Protein AF-A0AAQ3SY74-F1 (afdb_monomer)

InterPro domains:
  IPR025452 Domain of unknown function DUF4218 [PF13960] (1-50)

pLDDT: mean 70.17, std 14.58, range [28.19, 91.0]

Radius of gyration: 22.75 Å; Cα contacts (8 Å, |Δi|>4): 188; chains: 1; bounding box: 55×42×63 Å

Organism: NCBI:txid547442

Solvent-accessible surface area (backbone atoms only — not comparable to full-atom values): 12355 Å² total; per-residue (Å²): 104,75,70,56,49,36,71,76,73,38,70,62,79,80,78,64,66,49,74,66,56,54,51,49,56,58,50,55,74,35,42,82,42,88,93,44,42,66,64,26,32,54,52,43,48,52,52,50,52,50,46,51,58,48,44,67,64,41,69,80,74,63,84,83,75,71,54,77,38,64,81,47,81,43,76,68,87,63,62,70,61,52,53,51,52,48,50,50,56,44,72,71,35,77,86,41,49,70,54,52,54,50,52,51,52,51,49,50,70,76,42,76,86,66,53,70,69,56,53,50,52,50,42,71,72,44,42,61,65,49,46,28,61,58,52,74,73,54,91,86,70,58,69,68,61,52,50,61,36,68,59,64,64,64,68,30,45,32,39,38,24,47,38,58,97,90,42,65,38,22,15,47,74,46,22,76,76,44,96,57,90,34,19,71,46,77,48,75,49,70,47,96,88,69,51,75,49,80,47,76,50,63,35,72,73,43,78,54,110

Secondary structure (DSSP, 8-state):
-HHHHHHHH--GGGT---HHHHHHHHHHTT---TTSHHHHHHHHHHHHHHHHHHHHHHTTT-TT---EEEEEEEE-S-HHHHHHHHHHHHHH-GGGHHHHHHHHHHHHHHSTT--HHHHHHHHHHHHHHHHHHHHTT-SS--HHHHHHHH---SEEEEEEEEEETTEEEE-HHHHTTSSS---EEEEEEE-TTS-EEEEEEE-S--EE-

Sequence (209 aa):
HIVEEISILGPVFLHNLFPFERYISILKKYVHKRSSPEGCIAKGYETEEANLVFLYHGMMEDLARMRTLGTEMIQTNDNSSFDKAHSTVTQQSSMVGPYIEEHKKLLVANHLGNSEAWITCQHIEGFPAWLQLHLMRAKDIDNQLAWLARGPSSDIVTFQGYEINGYTFYTRAQDRKSTNQNSGIRIDAIESDGNKDTYYGCIDETWEL

Mean predicted aligned error: 16.14 Å

Structure (mmCIF, N/CA/C/O backbone):
data_AF-A0AAQ3SY74-F1
#
_entry.id   AF-A0AAQ3SY74-F1
#
loop_
_atom_site.group_PDB
_atom_site.id
_atom_site.type_symbol
_atom_site.label_atom_id
_atom_site.label_alt_id
_atom_site.label_comp_id
_atom_site.label_asym_id
_atom_site.label_entity_id
_atom_site.label_seq_id
_atom_site.pdbx_PDB_ins_code
_atom_site.Cartn_x
_atom_site.Cartn_y
_atom_site.Cartn_z
_atom_site.occupancy
_atom_site.B_iso_or_equiv
_atom_site.auth_seq_id
_atom_site.auth_comp_id
_atom_site.auth_asym_id
_atom_site.auth_atom_id
_atom_site.pdbx_PDB_model_num
ATOM 1 N N . HIS A 1 1 ? 36.090 18.868 -14.683 1.00 56.47 1 HIS A N 1
ATOM 2 C CA . HIS A 1 1 ? 34.641 18.827 -14.393 1.00 56.47 1 HIS A CA 1
ATOM 3 C C . HIS A 1 1 ? 33.781 18.448 -15.598 1.00 56.47 1 HIS A C 1
ATOM 5 O O . HIS A 1 1 ? 33.500 17.271 -15.715 1.00 56.47 1 HIS A O 1
ATOM 11 N N . ILE A 1 2 ? 33.439 19.343 -16.543 1.00 45.47 2 ILE A N 1
ATOM 12 C CA . ILE A 1 2 ? 32.544 18.997 -17.684 1.00 45.47 2 ILE A CA 1
ATOM 13 C C . ILE A 1 2 ? 33.088 17.839 -18.547 1.00 45.47 2 ILE A C 1
ATOM 15 O O . ILE A 1 2 ? 32.335 16.981 -18.995 1.00 45.47 2 ILE A O 1
ATOM 19 N N . VAL A 1 3 ? 34.407 17.781 -18.751 1.00 53.53 3 VAL A N 1
ATOM 20 C CA . VAL A 1 3 ? 35.057 16.710 -19.532 1.00 53.53 3 VAL A CA 1
ATOM 21 C C . VAL A 1 3 ? 35.051 15.363 -18.789 1.00 53.53 3 VAL A C 1
ATOM 23 O O . VAL A 1 3 ? 34.889 14.320 -19.416 1.00 53.53 3 VAL A O 1
ATOM 26 N N . GLU A 1 4 ? 35.166 15.374 -17.458 1.00 54.25 4 GLU A N 1
ATOM 27 C CA . GLU A 1 4 ? 35.056 14.163 -16.627 1.00 54.25 4 GLU A CA 1
ATOM 28 C C . GLU A 1 4 ? 33.608 13.667 -16.539 1.00 54.25 4 GLU A C 1
ATOM 30 O O . GLU A 1 4 ? 33.374 12.466 -16.631 1.00 54.25 4 GLU A O 1
ATOM 35 N N . GLU A 1 5 ? 32.631 14.576 -16.461 1.00 46.44 5 GLU A N 1
ATOM 36 C CA . GLU A 1 5 ? 31.198 14.249 -16.493 1.00 46.44 5 GLU A CA 1
ATOM 37 C C . GLU A 1 5 ? 30.790 13.551 -17.797 1.00 46.44 5 GLU A C 1
ATOM 39 O O . GLU A 1 5 ? 30.095 12.538 -17.761 1.00 46.44 5 GLU A O 1
ATOM 44 N N . ILE A 1 6 ? 31.272 14.036 -18.948 1.00 50.59 6 ILE A N 1
ATOM 45 C CA . ILE A 1 6 ? 30.986 13.436 -20.264 1.00 50.59 6 ILE A CA 1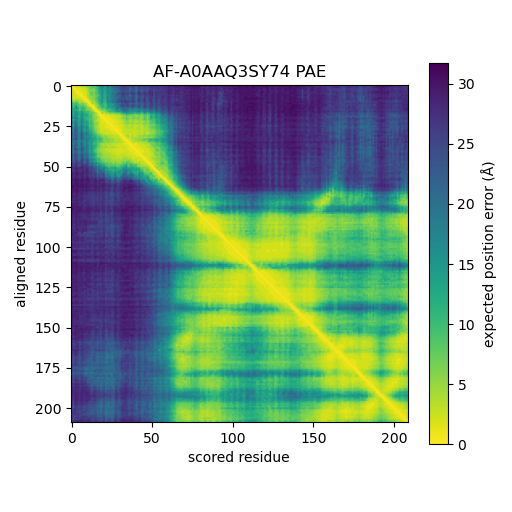
ATOM 46 C C . ILE A 1 6 ? 31.598 12.037 -20.395 1.00 50.59 6 ILE A C 1
ATOM 48 O O . ILE A 1 6 ? 30.998 11.159 -21.013 1.00 50.59 6 ILE A O 1
ATOM 52 N N . SER A 1 7 ? 32.778 11.824 -19.807 1.00 58.06 7 SER A N 1
ATOM 53 C CA . SER A 1 7 ? 33.468 10.529 -19.817 1.00 58.06 7 SER A CA 1
ATOM 54 C C . SER A 1 7 ? 32.723 9.469 -18.996 1.00 58.06 7 SER A C 1
ATOM 56 O O . SER A 1 7 ? 32.643 8.313 -19.403 1.00 58.06 7 SER A O 1
ATOM 58 N N . ILE A 1 8 ? 32.144 9.866 -17.857 1.00 56.56 8 ILE A N 1
ATOM 59 C CA . ILE A 1 8 ? 31.485 8.945 -16.918 1.00 56.56 8 ILE A CA 1
ATOM 60 C C . ILE A 1 8 ? 30.017 8.699 -17.292 1.00 56.56 8 ILE A C 1
ATOM 62 O O . ILE A 1 8 ? 29.525 7.583 -17.137 1.00 56.56 8 ILE A O 1
ATOM 66 N N . LEU A 1 9 ? 29.307 9.722 -17.776 1.00 51.44 9 LEU A N 1
ATOM 67 C CA . LEU A 1 9 ? 27.851 9.677 -17.961 1.00 51.44 9 LEU A CA 1
ATOM 68 C C . LEU A 1 9 ? 27.416 9.712 -19.435 1.00 51.44 9 LEU A C 1
ATOM 70 O O . LEU A 1 9 ? 26.242 9.494 -19.731 1.00 51.44 9 LEU A O 1
ATOM 74 N N . GLY A 1 10 ? 28.329 9.952 -20.377 1.00 51.81 10 GLY A N 1
ATOM 75 C CA . GLY A 1 10 ? 27.995 10.172 -21.785 1.00 51.81 10 GLY A CA 1
ATOM 76 C C . GLY A 1 10 ? 27.530 11.611 -22.079 1.00 51.81 10 GLY A C 1
ATOM 77 O O . GLY A 1 10 ? 27.590 12.483 -21.211 1.00 51.81 10 GLY A O 1
ATOM 78 N N . PRO A 1 11 ? 27.100 11.911 -23.320 1.00 48.59 11 PRO A N 1
ATOM 79 C CA . PRO A 1 11 ? 26.823 13.279 -23.762 1.00 48.59 11 PRO A CA 1
ATOM 80 C C . PRO A 1 11 ? 25.775 14.011 -22.901 1.00 48.59 11 PRO A C 1
ATOM 82 O O . PRO A 1 11 ? 24.639 13.559 -22.759 1.00 48.59 11 PRO A O 1
ATOM 85 N N . VAL A 1 12 ? 26.147 15.190 -22.384 1.00 49.84 12 VAL A N 1
ATOM 86 C CA . VAL A 1 12 ? 25.398 16.000 -21.392 1.00 49.84 12 VAL A CA 1
ATOM 87 C C . VAL A 1 12 ? 23.944 16.308 -21.786 1.00 49.84 12 VAL A C 1
ATOM 89 O O . VAL A 1 12 ? 23.093 16.483 -20.917 1.00 49.84 12 VAL A O 1
ATOM 92 N N . PHE A 1 13 ? 23.618 16.340 -23.082 1.00 49.62 13 PHE A N 1
ATOM 93 C CA . PHE A 1 13 ? 22.265 16.665 -23.552 1.00 49.62 13 PHE A CA 1
ATOM 94 C C . PHE A 1 13 ? 21.205 15.608 -23.193 1.00 49.62 13 PHE A C 1
ATOM 96 O O . PHE A 1 13 ? 20.018 15.919 -23.228 1.00 49.62 13 PHE A O 1
ATOM 103 N N . LEU A 1 14 ? 21.601 14.382 -22.830 1.00 43.62 14 LEU A N 1
ATOM 104 C CA . LEU A 1 14 ? 20.665 13.351 -22.360 1.00 43.62 14 LEU A CA 1
ATOM 105 C C . LEU A 1 14 ? 20.292 13.517 -20.877 1.00 43.62 14 LEU A C 1
ATOM 107 O O . LEU A 1 14 ? 19.227 13.063 -20.462 1.00 43.62 14 LEU A O 1
ATOM 111 N N . HIS A 1 15 ? 21.130 14.202 -20.093 1.00 48.78 15 HIS A N 1
ATOM 112 C CA . HIS A 1 15 ? 20.998 14.281 -18.631 1.00 48.78 15 HIS A CA 1
ATOM 113 C C . HIS A 1 15 ? 20.376 15.587 -18.125 1.00 48.78 15 HIS A C 1
ATOM 115 O O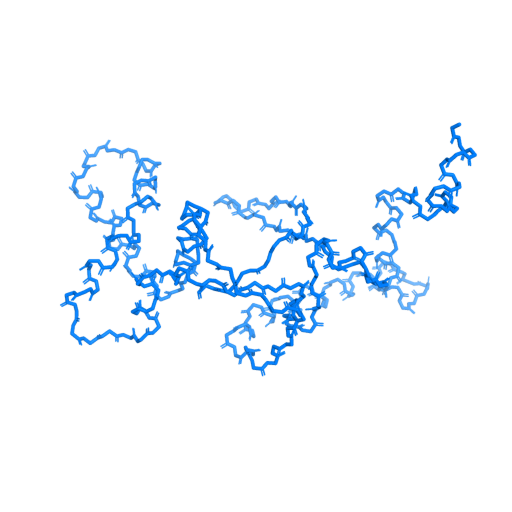 . HIS A 1 15 ? 19.892 15.624 -16.999 1.00 48.78 15 HIS A O 1
ATOM 121 N N . ASN A 1 16 ? 20.331 16.631 -18.959 1.00 49.47 16 ASN A N 1
ATOM 122 C CA . ASN A 1 16 ? 19.930 17.988 -18.561 1.00 49.47 16 ASN A CA 1
ATOM 123 C C . ASN A 1 16 ? 18.617 18.496 -19.183 1.00 49.47 16 ASN A C 1
ATOM 125 O O . ASN A 1 16 ? 18.396 19.704 -19.219 1.00 49.47 16 ASN A O 1
ATOM 129 N N . LEU A 1 17 ? 17.726 17.622 -19.663 1.00 52.91 17 LEU A N 1
ATOM 130 C CA . LEU A 1 17 ? 16.399 18.088 -20.088 1.00 52.91 17 LEU A CA 1
ATOM 131 C C . LEU A 1 17 ? 15.642 18.644 -18.875 1.00 52.91 17 LEU A C 1
ATOM 133 O O . LEU A 1 17 ? 15.332 17.908 -17.933 1.00 52.91 17 LEU A O 1
ATOM 137 N N . PHE A 1 18 ? 15.348 19.944 -18.903 1.00 56.56 18 PHE A N 1
ATOM 138 C CA . PHE A 1 18 ? 14.659 20.631 -17.814 1.00 56.56 18 PHE A CA 1
ATOM 139 C C . PHE A 1 18 ? 13.257 20.028 -17.582 1.00 56.56 18 PHE A C 1
ATOM 141 O O . PHE A 1 18 ? 12.652 19.502 -18.523 1.00 56.56 18 PHE A O 1
ATOM 148 N N . PRO A 1 19 ? 12.678 20.129 -16.366 1.00 49.16 19 PRO A N 1
ATOM 149 C CA . PRO A 1 19 ? 11.352 19.577 -16.061 1.00 49.16 19 PRO A CA 1
ATOM 150 C C . PRO A 1 19 ? 10.258 19.977 -17.066 1.00 49.16 19 PRO A C 1
ATOM 152 O O . PRO A 1 19 ? 9.427 19.150 -17.441 1.00 49.16 19 PRO A O 1
ATOM 155 N N . PHE A 1 20 ? 10.308 21.210 -17.581 1.00 52.59 20 PHE A N 1
ATOM 156 C CA . PHE A 1 20 ? 9.372 21.682 -18.604 1.00 52.59 20 PHE A CA 1
ATOM 157 C C . PHE A 1 20 ? 9.561 20.977 -19.959 1.00 52.59 20 PHE A C 1
ATOM 159 O O . PHE A 1 20 ? 8.582 20.687 -20.639 1.00 52.59 20 PHE A O 1
ATOM 166 N N . GLU A 1 21 ? 10.791 20.639 -20.351 1.00 59.56 21 GLU A N 1
ATOM 167 C CA . GLU A 1 21 ? 11.076 19.935 -21.608 1.00 59.56 21 GLU A CA 1
ATOM 168 C C . GLU A 1 21 ? 10.655 18.468 -21.538 1.00 59.56 21 GLU A C 1
ATOM 170 O O . GLU A 1 21 ? 10.127 17.930 -22.514 1.00 59.56 21 GLU A O 1
ATOM 175 N N . ARG A 1 22 ? 10.814 17.833 -20.367 1.00 63.97 22 ARG A N 1
ATOM 176 C CA . ARG A 1 22 ? 10.275 16.490 -20.098 1.00 63.97 22 ARG A CA 1
ATOM 177 C C . ARG A 1 22 ? 8.752 16.476 -20.177 1.00 63.97 22 ARG A C 1
ATOM 179 O O . ARG A 1 22 ? 8.190 15.619 -20.857 1.00 63.97 22 ARG A O 1
ATOM 186 N N . TYR A 1 23 ? 8.093 17.455 -19.564 1.00 61.84 23 TYR A N 1
ATOM 187 C CA . TYR A 1 23 ? 6.640 17.590 -19.632 1.00 61.84 23 TYR A CA 1
ATOM 188 C C . TYR A 1 23 ? 6.152 17.837 -21.070 1.00 61.84 23 TYR A C 1
ATOM 190 O O . TYR A 1 23 ? 5.256 17.150 -21.558 1.00 61.84 23 TYR A O 1
ATOM 198 N N . ILE A 1 24 ? 6.818 18.723 -21.814 1.00 71.88 24 ILE A N 1
ATOM 199 C CA . ILE A 1 24 ? 6.523 18.967 -23.232 1.00 71.88 24 ILE A CA 1
ATOM 200 C C . ILE A 1 24 ? 6.761 17.711 -24.088 1.00 71.88 24 ILE A C 1
ATOM 202 O O . ILE A 1 24 ? 6.033 17.488 -25.053 1.00 71.88 24 ILE A O 1
ATOM 206 N N . SER A 1 25 ? 7.748 16.872 -23.760 1.00 68.50 25 SER A N 1
ATOM 207 C CA . SER A 1 25 ? 7.980 15.592 -24.446 1.00 68.50 25 SER A CA 1
ATOM 208 C C . SER A 1 25 ? 6.797 14.631 -24.293 1.00 68.50 25 SER A C 1
ATOM 210 O O . SER A 1 25 ? 6.406 13.974 -25.258 1.00 68.50 25 SER A O 1
ATOM 212 N N . ILE A 1 26 ? 6.176 14.599 -23.111 1.00 68.25 26 ILE A N 1
ATOM 213 C CA . ILE A 1 26 ? 4.952 13.830 -22.857 1.00 68.25 26 ILE A CA 1
ATOM 214 C C . ILE A 1 26 ? 3.793 14.416 -23.669 1.00 68.25 26 ILE A C 1
ATOM 216 O O . ILE A 1 26 ? 3.167 13.692 -24.439 1.00 68.25 26 ILE A O 1
ATOM 220 N N . LEU A 1 27 ? 3.574 15.735 -23.599 1.00 71.38 27 LEU A N 1
ATOM 221 C CA . LEU A 1 27 ? 2.482 16.395 -24.324 1.00 71.38 27 LEU A CA 1
ATOM 222 C C . LEU A 1 27 ? 2.583 16.240 -25.849 1.00 71.38 27 LEU A C 1
ATOM 224 O O . LEU A 1 27 ? 1.574 16.082 -26.538 1.00 71.38 27 LEU A O 1
ATOM 228 N N . LYS A 1 28 ? 3.805 16.214 -26.390 1.00 74.31 28 LYS A N 1
ATOM 229 C CA . LYS A 1 28 ? 4.062 15.988 -27.819 1.00 74.31 28 LYS A CA 1
ATOM 230 C C . LYS A 1 28 ? 3.529 14.645 -28.323 1.00 74.31 28 LYS A C 1
ATOM 232 O O . LYS A 1 28 ? 3.220 14.559 -29.508 1.00 74.31 28 LYS A O 1
ATOM 237 N N . LYS A 1 29 ? 3.377 13.631 -27.460 1.00 74.12 29 LYS A N 1
ATOM 238 C CA . LYS A 1 29 ? 2.807 12.325 -27.837 1.00 74.12 29 LYS A CA 1
ATOM 239 C C . LYS A 1 29 ? 1.327 12.419 -28.219 1.00 74.12 29 LYS A C 1
ATOM 241 O O . LYS A 1 29 ? 0.877 11.651 -29.059 1.00 74.12 29 LYS A O 1
ATOM 246 N N . TYR A 1 30 ? 0.587 13.378 -27.661 1.00 70.75 30 TYR A N 1
ATOM 247 C CA . TYR A 1 30 ? -0.842 13.552 -27.946 1.00 70.75 30 TYR A CA 1
ATOM 248 C C . TYR A 1 30 ? -1.108 14.434 -29.174 1.00 70.75 30 TYR A C 1
ATOM 250 O O . TYR A 1 30 ? -2.234 14.477 -29.673 1.00 70.75 30 TYR A O 1
ATOM 258 N N . VAL A 1 31 ? -0.094 15.127 -29.707 1.00 77.31 31 VAL A N 1
ATOM 259 C CA . VAL A 1 31 ? -0.237 16.034 -30.856 1.00 77.31 31 VAL A CA 1
ATOM 260 C C . VAL A 1 31 ? -0.236 15.246 -32.169 1.00 77.31 31 VAL A C 1
ATOM 262 O O . VAL A 1 31 ? 0.789 15.083 -32.827 1.00 77.31 31 VAL A O 1
ATOM 265 N N . HIS A 1 32 ? -1.419 14.801 -32.588 1.00 72.38 32 HIS A N 1
ATOM 266 C CA . HIS A 1 32 ? -1.606 14.067 -33.846 1.00 72.38 32 HIS A CA 1
ATOM 267 C C . HIS A 1 32 ? -1.766 14.994 -35.063 1.00 72.38 32 HIS A C 1
ATOM 269 O O . HIS A 1 32 ? -1.462 14.609 -36.192 1.00 72.38 32 HIS A O 1
ATOM 275 N N . LYS A 1 33 ? -2.215 16.241 -34.850 1.00 77.25 33 LYS A N 1
ATOM 276 C CA . LYS A 1 33 ? -2.396 17.247 -35.905 1.00 77.25 33 LYS A CA 1
ATOM 277 C C . LYS A 1 33 ? -1.700 18.556 -35.534 1.00 77.25 33 LYS A C 1
ATOM 279 O O . LYS A 1 33 ? -2.171 19.303 -34.682 1.00 77.25 33 LYS A O 1
ATOM 284 N N . ARG A 1 34 ? -0.612 18.886 -36.240 1.00 70.50 34 ARG A N 1
ATOM 285 C CA . ARG A 1 34 ? 0.176 20.117 -36.001 1.00 70.50 34 ARG A CA 1
ATOM 286 C C . ARG A 1 34 ? -0.596 21.424 -36.204 1.00 70.50 34 ARG A C 1
ATOM 288 O O . ARG A 1 34 ? -0.167 22.444 -35.689 1.00 70.50 34 ARG A O 1
ATOM 295 N N . SER A 1 35 ? -1.709 21.412 -36.940 1.00 76.88 35 SER A N 1
ATOM 296 C CA . SER A 1 35 ? -2.547 22.602 -37.142 1.00 76.88 35 SER A CA 1
ATOM 297 C C . SER A 1 35 ? -3.503 22.887 -35.974 1.00 76.88 35 SER A C 1
ATOM 299 O O . SER A 1 35 ? -4.253 23.853 -36.043 1.00 76.88 35 SER A O 1
ATOM 301 N N . SER A 1 36 ? -3.565 22.009 -34.965 1.00 75.50 36 SER A N 1
ATOM 302 C CA . SER A 1 36 ? -4.353 22.203 -33.740 1.00 75.50 36 SER A CA 1
ATOM 303 C C . SER A 1 36 ? -3.750 21.374 -32.594 1.00 75.50 36 SER A C 1
ATOM 305 O O . SER A 1 36 ? -4.318 20.356 -32.184 1.00 75.50 36 SER A O 1
ATOM 307 N N . PRO A 1 37 ? -2.544 21.738 -32.130 1.00 70.31 37 PRO A N 1
ATOM 308 C CA . PRO A 1 37 ? -1.825 20.956 -31.135 1.00 70.31 37 PRO A CA 1
ATOM 309 C C . PRO A 1 37 ? -2.523 20.953 -29.770 1.00 70.31 37 PRO A C 1
ATOM 311 O O . PRO A 1 37 ? -2.601 19.899 -29.145 1.00 70.31 37 PRO A O 1
ATOM 314 N N . GLU A 1 38 ? -3.116 22.069 -29.348 1.00 77.31 38 GLU A N 1
ATOM 315 C CA . GLU A 1 38 ? -3.810 22.197 -28.061 1.00 77.31 38 GLU A CA 1
ATOM 316 C C . GLU A 1 38 ? -5.068 21.322 -28.008 1.00 77.31 38 GLU A C 1
ATOM 318 O O . GLU A 1 38 ? -5.285 20.607 -27.033 1.00 77.31 38 GLU A O 1
ATOM 323 N N . GLY A 1 39 ? -5.860 21.302 -29.087 1.00 72.00 39 GLY A N 1
ATOM 324 C CA . GLY A 1 39 ? -7.060 20.464 -29.179 1.00 72.00 39 GLY A CA 1
ATOM 325 C C . GLY A 1 39 ? -6.745 18.965 -29.216 1.00 72.00 39 GLY A C 1
ATOM 326 O O . GLY A 1 39 ? -7.509 18.157 -28.692 1.00 72.00 39 GLY A O 1
ATOM 327 N N . CYS A 1 40 ? -5.602 18.581 -29.792 1.00 71.81 40 CYS A N 1
ATOM 328 C CA . CYS A 1 40 ? -5.140 17.192 -29.771 1.00 71.81 40 CYS A CA 1
ATOM 329 C C . CYS A 1 40 ? -4.660 16.771 -28.375 1.00 71.81 40 CYS A C 1
ATOM 331 O O . CYS A 1 40 ? -4.958 15.661 -27.943 1.00 71.81 40 CYS A O 1
ATOM 333 N N . ILE A 1 41 ? -3.956 17.663 -27.670 1.00 75.06 41 ILE A N 1
ATOM 334 C CA . ILE A 1 41 ? -3.508 17.427 -26.295 1.00 75.06 41 ILE A CA 1
ATOM 335 C C . ILE A 1 41 ? -4.707 17.289 -25.359 1.00 75.06 41 ILE A C 1
ATOM 337 O O . ILE A 1 41 ? -4.792 16.290 -24.654 1.00 75.06 41 ILE A O 1
ATOM 341 N N . ALA A 1 42 ? -5.655 18.230 -25.399 1.00 73.06 42 ALA A N 1
ATOM 342 C CA . ALA A 1 42 ? -6.839 18.205 -24.542 1.00 73.06 42 ALA A CA 1
ATOM 343 C C . ALA A 1 42 ? -7.655 16.917 -24.730 1.00 73.06 42 ALA A C 1
ATOM 345 O O . ALA A 1 42 ? -7.973 16.233 -23.764 1.00 73.06 42 ALA A O 1
ATOM 346 N N . LYS A 1 43 ? -7.899 16.522 -25.985 1.00 65.38 43 LYS A N 1
ATOM 347 C CA . LYS A 1 43 ? -8.638 15.295 -26.302 1.00 65.38 43 LYS A CA 1
ATOM 348 C C . LYS A 1 43 ? -7.882 14.020 -25.913 1.00 65.38 43 LYS A C 1
ATOM 350 O O . LYS A 1 43 ? -8.496 13.048 -25.478 1.00 65.38 43 LYS A O 1
ATOM 355 N N . GLY A 1 44 ? -6.559 14.005 -26.088 1.00 66.06 44 GLY A N 1
ATOM 356 C CA . GLY A 1 44 ? -5.708 12.898 -25.647 1.00 66.06 44 GLY A CA 1
ATOM 357 C C . GLY A 1 44 ? -5.748 12.727 -24.130 1.00 66.06 44 GLY A C 1
ATOM 358 O O . GLY A 1 44 ? -5.916 11.610 -23.653 1.00 66.06 44 GLY A O 1
ATOM 359 N N . TYR A 1 45 ? -5.697 13.842 -23.401 1.00 64.62 45 TYR A N 1
ATOM 360 C CA . TYR A 1 45 ? -5.757 13.862 -21.945 1.00 64.62 45 TYR A CA 1
ATOM 361 C C . TYR A 1 45 ? -7.130 13.431 -21.411 1.00 64.62 45 TYR A C 1
ATOM 363 O O . TYR A 1 45 ? -7.197 12.578 -20.538 1.00 64.62 45 TYR A O 1
ATOM 371 N N . GLU A 1 46 ? -8.231 13.921 -21.993 1.00 51.59 46 GLU A N 1
ATOM 372 C CA . GLU A 1 46 ? -9.592 13.468 -21.649 1.00 51.59 46 GLU A CA 1
ATOM 373 C C . GLU A 1 46 ? -9.787 11.962 -21.880 1.00 51.59 46 GLU A C 1
ATOM 375 O O . GLU A 1 46 ? -10.463 11.294 -21.102 1.00 51.59 46 GLU A O 1
ATOM 380 N N . THR A 1 47 ? -9.184 11.411 -22.938 1.00 53.31 47 THR A N 1
ATOM 381 C CA . THR A 1 47 ? -9.256 9.970 -23.231 1.00 53.31 47 THR A CA 1
ATOM 382 C C . THR A 1 47 ? -8.448 9.153 -22.218 1.00 53.31 47 THR A C 1
ATOM 384 O O . THR A 1 47 ? -8.865 8.065 -21.830 1.00 53.31 47 THR A O 1
ATOM 387 N N . GLU A 1 48 ? -7.304 9.667 -21.766 1.00 58.06 48 GLU A N 1
ATOM 388 C CA . GLU A 1 48 ? -6.476 9.031 -20.737 1.00 58.06 48 GLU A CA 1
ATOM 389 C C . GLU A 1 48 ? -7.121 9.103 -19.344 1.00 58.06 48 GLU A C 1
ATOM 391 O O . GLU A 1 48 ? -7.162 8.096 -18.644 1.00 58.06 48 GLU A O 1
ATOM 396 N N . GLU A 1 49 ? -7.716 10.239 -18.977 1.00 48.16 49 GLU A N 1
ATOM 397 C CA . GLU A 1 49 ? -8.510 10.414 -17.751 1.00 48.16 49 GLU A CA 1
ATOM 398 C C . GLU A 1 49 ? -9.749 9.500 -17.743 1.00 48.16 49 GLU A C 1
ATOM 400 O O . GLU A 1 49 ? -10.025 8.827 -16.750 1.00 48.16 49 GLU A O 1
ATOM 405 N N . ALA A 1 50 ? -10.472 9.396 -18.865 1.00 40.62 50 ALA A N 1
ATOM 406 C CA . ALA A 1 50 ? -11.594 8.467 -18.990 1.00 40.62 50 ALA A CA 1
ATOM 407 C C . ALA A 1 50 ? -11.136 7.003 -18.888 1.00 40.62 50 ALA A C 1
ATOM 409 O O . ALA A 1 50 ? -11.799 6.198 -18.235 1.00 40.62 50 ALA A O 1
ATOM 410 N N . ASN A 1 51 ? -9.978 6.663 -19.464 1.00 36.72 51 ASN A N 1
ATOM 411 C CA . ASN A 1 51 ? -9.370 5.346 -19.293 1.00 36.72 51 ASN A CA 1
ATOM 412 C C . ASN A 1 51 ? -8.964 5.090 -17.837 1.00 36.72 51 ASN A C 1
ATOM 414 O O . ASN A 1 51 ? -9.176 3.980 -17.371 1.00 36.72 51 ASN A O 1
ATOM 418 N N . LEU A 1 52 ? -8.461 6.081 -17.093 1.00 33.72 52 LEU A N 1
ATOM 419 C CA . LEU A 1 52 ? -8.180 5.960 -15.655 1.00 33.72 52 LEU A CA 1
ATOM 420 C C . LEU A 1 52 ? -9.456 5.676 -14.842 1.00 33.72 52 LEU A C 1
ATOM 422 O O . LEU A 1 52 ? -9.444 4.814 -13.964 1.00 33.72 52 LEU A O 1
ATOM 426 N N . VAL A 1 53 ? -10.577 6.327 -15.170 1.00 30.61 53 VAL A N 1
ATOM 427 C CA . VAL A 1 53 ? -11.889 6.059 -14.546 1.00 30.61 53 VAL A CA 1
ATOM 428 C C . VAL A 1 53 ? -12.408 4.652 -14.886 1.00 30.61 53 VAL A C 1
ATOM 430 O O . VAL A 1 53 ? -12.948 3.966 -14.012 1.00 30.61 53 VAL A O 1
ATOM 433 N N . PHE A 1 54 ? -12.205 4.192 -16.126 1.00 28.19 54 PHE A N 1
ATOM 434 C CA . PHE A 1 54 ? -12.495 2.814 -16.540 1.00 28.19 54 PHE A CA 1
ATOM 435 C C . PHE A 1 54 ? -11.550 1.792 -15.895 1.00 28.19 54 PHE A C 1
ATOM 437 O O . PHE A 1 54 ? -11.996 0.703 -15.556 1.00 28.19 54 PHE A O 1
ATOM 444 N N . LEU A 1 55 ? -10.282 2.138 -15.661 1.00 28.67 55 LEU A N 1
ATOM 445 C CA . LEU A 1 55 ? -9.294 1.311 -14.965 1.00 28.67 55 LEU A CA 1
ATOM 446 C C . LEU A 1 55 ? -9.692 1.077 -13.504 1.00 28.67 55 LEU A C 1
ATOM 448 O O . LEU A 1 55 ? -9.616 -0.054 -13.044 1.00 28.67 55 LEU A O 1
ATOM 452 N N . TYR A 1 56 ? -10.183 2.097 -12.795 1.00 34.94 56 TYR A N 1
ATOM 453 C CA . TYR A 1 56 ? -10.717 1.924 -11.436 1.00 34.94 56 TYR A CA 1
ATOM 454 C C . TYR A 1 56 ? -11.922 0.973 -11.393 1.00 34.94 56 TYR A C 1
ATOM 456 O O . TYR A 1 56 ? -12.039 0.176 -10.466 1.00 34.94 56 TYR A O 1
ATOM 464 N N . HIS A 1 57 ? -12.800 1.022 -12.402 1.00 30.34 57 HIS A N 1
ATOM 465 C CA . HIS A 1 57 ? -13.923 0.083 -12.517 1.00 30.34 57 HIS A CA 1
ATOM 466 C C . HIS A 1 57 ? -13.476 -1.322 -12.964 1.00 30.34 57 HIS A C 1
ATOM 468 O O . HIS A 1 57 ? -14.028 -2.311 -12.494 1.00 30.34 57 HIS A O 1
ATOM 474 N N . GLY A 1 58 ? -12.462 -1.421 -13.829 1.00 30.20 58 GLY A N 1
ATOM 475 C CA . GLY A 1 58 ? -11.912 -2.677 -14.352 1.00 30.20 58 GLY A CA 1
ATOM 476 C C . GLY A 1 58 ? -10.934 -3.394 -13.412 1.00 30.20 58 GLY A C 1
ATOM 477 O O . GLY A 1 58 ? -10.738 -4.600 -13.545 1.00 30.20 58 GLY A O 1
ATOM 478 N N . MET A 1 59 ? -10.372 -2.704 -12.410 1.00 40.97 59 MET A N 1
ATOM 479 C CA . MET A 1 59 ? -9.546 -3.301 -11.344 1.00 40.97 59 MET A CA 1
ATOM 480 C C . MET A 1 59 ? -10.285 -4.386 -10.543 1.00 40.97 59 MET A C 1
ATOM 482 O O . MET A 1 59 ? -9.634 -5.212 -9.909 1.00 40.97 59 MET A O 1
ATOM 486 N N . MET A 1 60 ? -11.620 -4.418 -10.594 1.00 37.12 60 MET A N 1
ATOM 487 C CA . MET A 1 60 ? -12.426 -5.485 -9.993 1.00 37.12 60 MET A CA 1
ATOM 488 C C . MET A 1 60 ? -12.512 -6.762 -10.847 1.00 37.12 60 MET A C 1
ATOM 490 O O . MET A 1 60 ? -12.885 -7.801 -10.307 1.00 37.12 60 MET A O 1
ATOM 494 N N . GLU A 1 61 ? -12.171 -6.725 -12.142 1.00 36.25 61 GLU A N 1
ATOM 495 C CA . GLU A 1 61 ? -12.392 -7.856 -13.063 1.00 36.25 61 GLU A CA 1
ATOM 496 C C . GLU A 1 61 ? -11.101 -8.453 -13.673 1.00 36.25 61 GLU A C 1
ATOM 498 O O . GLU A 1 61 ? -11.077 -9.650 -13.952 1.00 36.25 61 GLU A O 1
ATOM 503 N N . ASP A 1 62 ? -10.000 -7.697 -13.809 1.00 39.41 62 ASP A N 1
ATOM 504 C CA . ASP A 1 62 ? -8.868 -8.070 -14.691 1.00 39.41 62 ASP A CA 1
ATOM 505 C C . ASP A 1 62 ? -7.530 -8.447 -14.003 1.00 39.41 62 ASP A C 1
ATOM 507 O O . ASP A 1 62 ? -6.445 -8.299 -14.573 1.00 39.41 62 ASP A O 1
ATOM 511 N N . LEU A 1 63 ? -7.561 -9.057 -12.812 1.00 44.56 63 LEU A N 1
ATOM 512 C CA . LEU A 1 63 ? -6.360 -9.620 -12.152 1.00 44.56 63 LEU A CA 1
ATOM 513 C C . LEU A 1 63 ? -5.682 -10.789 -12.929 1.00 44.56 63 LEU A C 1
ATOM 515 O O . LEU A 1 63 ? -4.716 -11.384 -12.456 1.00 44.56 63 LEU A O 1
ATOM 519 N N . ALA A 1 64 ? -6.169 -11.155 -14.121 1.00 35.12 64 ALA A N 1
ATOM 520 C CA . ALA A 1 64 ? -5.877 -12.421 -14.802 1.00 35.12 64 ALA A CA 1
ATOM 521 C C . ALA A 1 64 ? -4.688 -12.417 -15.793 1.00 35.12 64 ALA A C 1
ATOM 523 O O . ALA A 1 64 ? -4.423 -13.440 -16.429 1.00 35.12 64 ALA A O 1
ATOM 524 N N . A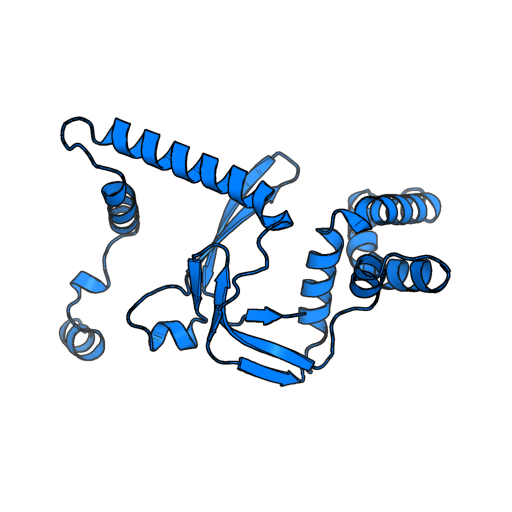RG A 1 65 ? -3.940 -11.315 -15.958 1.00 40.53 65 ARG A N 1
ATOM 525 C CA . ARG A 1 65 ? -2.789 -11.255 -16.893 1.00 40.53 65 ARG A CA 1
ATOM 526 C C . ARG A 1 65 ? -1.512 -10.676 -16.273 1.00 40.53 65 ARG A C 1
ATOM 528 O O . ARG A 1 65 ? -0.855 -9.816 -16.847 1.00 40.53 65 ARG A O 1
ATOM 535 N N . MET A 1 66 ? -1.134 -11.195 -15.110 1.00 51.50 66 MET A N 1
ATOM 536 C CA . MET A 1 66 ? 0.095 -10.818 -14.410 1.00 51.50 66 MET A CA 1
ATOM 537 C C . MET A 1 66 ? 1.341 -11.439 -15.077 1.00 51.50 66 MET A C 1
ATOM 539 O O . MET A 1 66 ? 1.426 -12.657 -15.245 1.00 51.50 66 MET A O 1
ATOM 543 N N . ARG A 1 67 ? 2.326 -10.614 -15.458 1.00 56.69 67 ARG A N 1
ATOM 544 C CA . ARG A 1 67 ? 3.683 -11.054 -15.832 1.00 56.69 67 ARG A CA 1
ATOM 545 C C . ARG A 1 67 ? 4.682 -10.457 -14.847 1.00 56.69 67 ARG A C 1
ATOM 547 O O . ARG A 1 67 ? 4.824 -9.240 -14.771 1.00 56.69 67 ARG A O 1
ATOM 554 N N . THR A 1 68 ? 5.370 -11.314 -14.101 1.00 60.06 68 THR A N 1
ATOM 555 C CA . THR A 1 68 ? 6.382 -10.924 -13.114 1.00 60.06 68 THR A CA 1
ATOM 556 C C . THR A 1 68 ? 7.787 -11.237 -13.626 1.00 60.06 68 THR A C 1
ATOM 558 O O . THR A 1 68 ? 8.010 -12.215 -14.342 1.00 60.06 68 THR A O 1
ATOM 561 N N . LEU A 1 69 ? 8.747 -10.371 -13.297 1.00 62.56 69 LEU A N 1
ATOM 562 C CA . LEU A 1 69 ? 10.160 -10.518 -13.658 1.00 62.56 69 LEU A CA 1
ATOM 563 C C . LEU A 1 69 ? 11.007 -10.550 -12.392 1.00 62.56 69 LEU A C 1
ATOM 565 O O . LEU A 1 69 ? 10.937 -9.615 -11.599 1.00 62.56 69 LEU A O 1
ATOM 569 N N . GLY A 1 70 ? 11.831 -11.594 -12.254 1.00 59.34 70 GLY A N 1
ATOM 570 C CA . GLY A 1 70 ? 12.734 -11.787 -11.117 1.00 59.34 70 GLY A CA 1
ATOM 571 C C . GLY A 1 70 ? 11.964 -11.965 -9.810 1.00 59.34 70 GLY A C 1
ATOM 572 O O . GLY A 1 70 ? 11.511 -10.985 -9.231 1.00 59.34 70 GLY A O 1
ATOM 573 N N . THR A 1 71 ? 11.821 -13.209 -9.357 1.00 65.75 71 THR A N 1
ATOM 574 C CA . THR A 1 71 ? 11.115 -13.540 -8.114 1.00 65.75 71 THR A CA 1
ATOM 575 C C . THR A 1 71 ? 12.129 -13.965 -7.067 1.00 65.75 71 THR A C 1
ATOM 577 O O . THR A 1 71 ? 12.910 -14.888 -7.303 1.00 65.75 71 THR A O 1
ATOM 580 N N . GLU A 1 72 ? 12.092 -13.320 -5.908 1.00 68.00 72 GLU A N 1
ATOM 581 C CA . GLU A 1 72 ? 12.876 -13.713 -4.742 1.00 68.00 72 GLU A CA 1
ATOM 582 C C . GLU A 1 72 ? 11.951 -13.795 -3.527 1.00 68.00 72 GLU A C 1
ATOM 584 O O . GLU A 1 72 ? 11.191 -12.866 -3.251 1.00 68.00 72 GLU A O 1
ATOM 589 N N . MET A 1 73 ? 11.986 -14.930 -2.828 1.00 62.78 73 MET A N 1
ATOM 590 C CA . MET A 1 73 ? 11.320 -15.073 -1.537 1.00 62.78 73 MET A CA 1
ATOM 591 C C . MET A 1 73 ? 12.259 -14.552 -0.462 1.00 62.78 73 MET A C 1
ATOM 593 O O . MET A 1 73 ? 13.376 -15.052 -0.321 1.00 62.78 73 MET A O 1
ATOM 597 N N . ILE A 1 74 ? 11.796 -13.564 0.293 1.00 68.50 74 ILE A N 1
ATOM 598 C CA . ILE A 1 74 ? 12.552 -12.982 1.393 1.00 68.50 74 ILE A CA 1
ATOM 599 C C . ILE A 1 74 ? 11.770 -13.245 2.676 1.00 68.50 74 ILE A C 1
ATOM 601 O O . ILE A 1 74 ? 10.568 -12.992 2.753 1.00 68.50 74 ILE A O 1
ATOM 605 N N . GLN A 1 75 ? 12.464 -13.754 3.692 1.00 62.22 75 GLN A N 1
ATOM 606 C CA . GLN A 1 75 ? 11.930 -13.773 5.048 1.00 62.22 75 GLN A CA 1
ATOM 607 C C . GLN A 1 75 ? 12.166 -12.400 5.659 1.00 62.22 75 GLN A C 1
ATOM 609 O O . GLN A 1 75 ? 13.314 -11.964 5.792 1.00 62.22 75 GLN A O 1
ATOM 614 N N . THR A 1 76 ? 11.088 -11.696 5.989 1.00 58.28 76 THR A N 1
ATOM 615 C CA . THR A 1 76 ? 11.217 -10.381 6.614 1.00 58.28 76 THR A CA 1
ATOM 616 C C . THR A 1 76 ? 11.489 -10.511 8.109 1.00 58.28 76 THR A C 1
ATOM 618 O O . THR A 1 76 ? 10.859 -11.303 8.806 1.00 58.28 76 THR A O 1
ATOM 621 N N . ASN A 1 77 ? 12.416 -9.690 8.604 1.00 58.09 77 ASN A N 1
ATOM 622 C CA . ASN A 1 77 ? 12.576 -9.415 10.033 1.00 58.09 77 ASN A CA 1
ATOM 623 C C . ASN A 1 77 ? 11.980 -8.044 10.423 1.00 58.09 77 ASN A C 1
ATOM 625 O O . ASN A 1 77 ? 11.924 -7.726 11.610 1.00 58.09 77 ASN A O 1
ATOM 629 N N . ASP A 1 78 ? 11.575 -7.213 9.449 1.00 63.03 78 ASP A N 1
ATOM 630 C CA . ASP A 1 78 ? 10.999 -5.881 9.681 1.00 63.03 78 ASP A CA 1
ATOM 631 C C . ASP A 1 78 ? 9.472 -5.944 9.653 1.00 63.03 78 ASP A C 1
ATOM 633 O O . ASP A 1 78 ? 8.833 -5.489 8.710 1.00 63.03 78 ASP A O 1
ATOM 637 N N . ASN A 1 79 ? 8.866 -6.482 10.711 1.00 65.06 79 ASN A N 1
ATOM 638 C CA . ASN A 1 79 ? 7.405 -6.548 10.818 1.00 65.06 79 ASN A CA 1
ATOM 639 C C . ASN A 1 79 ? 6.734 -5.164 10.703 1.00 65.06 79 ASN A C 1
ATOM 641 O O . ASN A 1 79 ? 5.604 -5.069 10.240 1.00 65.06 79 ASN A O 1
ATOM 645 N N . SER A 1 80 ? 7.427 -4.075 11.058 1.00 72.31 80 SER A N 1
ATOM 646 C CA . SER A 1 80 ? 6.805 -2.754 11.198 1.00 72.31 80 SER A CA 1
ATOM 647 C C . SER A 1 80 ? 6.337 -2.148 9.871 1.00 72.31 80 SER A C 1
ATOM 649 O O . SER A 1 80 ? 5.291 -1.496 9.821 1.00 72.31 80 SER A O 1
ATOM 651 N N . SER A 1 81 ? 7.093 -2.356 8.790 1.00 70.25 81 SER A N 1
ATOM 652 C CA . SER A 1 81 ? 6.739 -1.874 7.452 1.00 70.25 81 SER A CA 1
ATOM 653 C C . SER A 1 81 ? 5.621 -2.724 6.836 1.00 70.25 81 SER A C 1
ATOM 655 O O . SER A 1 81 ? 4.711 -2.182 6.206 1.00 70.25 81 SER A O 1
ATOM 657 N N . PHE A 1 82 ? 5.635 -4.036 7.094 1.00 72.25 82 PHE A N 1
ATOM 658 C CA . PHE A 1 82 ? 4.595 -4.971 6.653 1.00 72.25 82 PHE A CA 1
ATOM 659 C C . PHE A 1 82 ? 3.266 -4.732 7.358 1.00 72.25 82 PHE A C 1
ATOM 661 O O . PHE A 1 82 ? 2.236 -4.658 6.693 1.00 72.25 82 PHE A O 1
ATOM 668 N N . ASP A 1 83 ? 3.288 -4.510 8.669 1.00 73.25 83 ASP A N 1
ATOM 669 C CA . ASP A 1 83 ? 2.089 -4.200 9.445 1.00 73.25 83 ASP A CA 1
ATOM 670 C C . ASP A 1 83 ? 1.425 -2.914 8.937 1.00 73.25 83 ASP A C 1
ATOM 672 O O . ASP A 1 83 ? 0.201 -2.844 8.820 1.00 73.25 83 ASP A O 1
ATOM 676 N N . LYS A 1 84 ? 2.222 -1.906 8.554 1.00 73.19 84 LYS A N 1
ATOM 677 C CA . LYS A 1 84 ? 1.719 -0.660 7.950 1.00 73.19 84 LYS A CA 1
ATOM 678 C C . LYS A 1 84 ? 1.136 -0.882 6.557 1.00 73.19 84 LYS A C 1
ATOM 680 O O . LYS A 1 84 ? 0.051 -0.371 6.268 1.00 73.19 84 LYS A O 1
ATOM 685 N N . ALA A 1 85 ? 1.830 -1.633 5.701 1.00 72.12 85 ALA A N 1
ATOM 686 C CA . ALA A 1 85 ? 1.354 -1.949 4.356 1.00 72.12 85 ALA A CA 1
ATOM 687 C C . ALA A 1 85 ? 0.039 -2.738 4.415 1.00 72.12 85 ALA A C 1
ATOM 689 O O . ALA A 1 85 ? -0.951 -2.345 3.799 1.00 72.12 85 ALA A O 1
ATOM 690 N N . HIS A 1 86 ? -0.005 -3.778 5.247 1.00 75.75 86 HIS A N 1
ATOM 691 C CA . HIS A 1 86 ? -1.203 -4.566 5.493 1.00 75.75 86 HIS A CA 1
ATOM 692 C C . HIS A 1 86 ? -2.342 -3.717 6.061 1.00 75.75 86 HIS A C 1
ATOM 694 O O . HIS A 1 86 ? -3.451 -3.770 5.542 1.00 75.75 86 HIS A O 1
ATOM 700 N N . SER A 1 87 ? -2.077 -2.880 7.070 1.00 71.19 87 SER A N 1
ATOM 701 C CA . SER A 1 87 ? -3.099 -1.992 7.644 1.00 71.19 87 SER A CA 1
ATOM 702 C C . SER A 1 87 ? -3.699 -1.059 6.592 1.00 71.19 87 SER A C 1
ATOM 704 O O . SER A 1 87 ? -4.909 -0.842 6.584 1.00 71.19 87 SER A O 1
ATOM 706 N N . THR A 1 88 ? -2.870 -0.554 5.675 1.00 74.19 88 THR A N 1
ATOM 707 C CA . THR A 1 88 ? -3.314 0.314 4.578 1.00 74.19 88 THR A CA 1
ATOM 708 C C . THR A 1 88 ? -4.212 -0.446 3.602 1.00 74.19 88 THR A C 1
ATOM 710 O O . THR A 1 88 ? -5.319 0.007 3.317 1.00 74.19 88 THR A O 1
ATOM 713 N N . VAL A 1 89 ? -3.780 -1.627 3.143 1.00 71.50 89 VAL A N 1
ATOM 714 C CA . VAL A 1 89 ? -4.566 -2.484 2.237 1.00 71.50 89 VAL A CA 1
ATOM 715 C C . VAL A 1 89 ? -5.895 -2.877 2.878 1.00 71.50 89 VAL A C 1
ATOM 717 O O . VAL A 1 89 ? -6.948 -2.767 2.250 1.00 71.50 89 VAL A O 1
ATOM 720 N N . THR A 1 90 ? -5.863 -3.279 4.149 1.00 70.69 90 THR A N 1
ATOM 721 C CA . THR A 1 90 ? -7.058 -3.658 4.898 1.00 70.69 90 THR A CA 1
ATOM 722 C C . THR A 1 90 ? -8.028 -2.487 4.982 1.00 70.69 90 THR A C 1
ATOM 724 O O . THR A 1 90 ? -9.187 -2.668 4.637 1.00 70.69 90 THR A O 1
ATOM 727 N N . GLN A 1 91 ? -7.585 -1.279 5.340 1.00 67.44 91 GLN A N 1
ATOM 728 C CA . GLN A 1 91 ? -8.464 -0.103 5.440 1.00 67.44 91 GLN A CA 1
ATOM 729 C C . GLN A 1 91 ? -9.031 0.378 4.095 1.00 67.44 91 GLN A C 1
ATOM 731 O O . GLN A 1 91 ? -10.102 0.979 4.070 1.00 67.44 91 GLN A O 1
ATOM 736 N N . GLN A 1 92 ? -8.338 0.118 2.984 1.00 69.75 92 GLN A N 1
ATOM 737 C CA . GLN A 1 92 ? -8.798 0.473 1.638 1.00 69.75 92 GLN A CA 1
ATOM 738 C C . GLN A 1 92 ? -9.796 -0.537 1.052 1.00 69.75 92 GLN A C 1
ATOM 740 O O . GLN A 1 92 ? -10.465 -0.237 0.062 1.00 69.75 92 GLN A O 1
ATOM 745 N N . SER A 1 93 ? -9.926 -1.724 1.651 1.00 74.69 93 SER A N 1
ATOM 746 C CA . SER A 1 93 ? -10.872 -2.737 1.190 1.00 74.69 93 SER A CA 1
ATOM 747 C C . SER A 1 93 ? -12.320 -2.331 1.478 1.00 74.69 93 SER A C 1
ATOM 749 O O . SER A 1 93 ? -12.706 -2.048 2.613 1.00 74.69 93 SER A O 1
ATOM 751 N N . SER A 1 94 ? -13.180 -2.389 0.460 1.00 76.38 94 SER A N 1
ATOM 752 C CA . SER A 1 94 ? -14.619 -2.144 0.626 1.00 76.38 94 SER A CA 1
ATOM 753 C C . SER A 1 94 ? -15.297 -3.187 1.524 1.00 76.38 94 SER A C 1
ATOM 755 O O . SER A 1 94 ? -16.303 -2.884 2.168 1.00 76.38 94 SER A O 1
ATOM 757 N N . MET A 1 95 ? -14.723 -4.393 1.632 1.00 72.62 95 MET A N 1
ATOM 758 C CA . MET A 1 95 ? -15.253 -5.484 2.456 1.00 72.62 95 MET A CA 1
ATOM 759 C C . MET A 1 95 ? -15.215 -5.168 3.953 1.00 72.62 95 MET A C 1
ATOM 761 O O . MET A 1 95 ? -16.056 -5.658 4.706 1.00 72.62 95 MET A O 1
ATOM 765 N N . VAL A 1 96 ? -14.254 -4.350 4.395 1.00 78.94 96 VAL A N 1
ATOM 766 C CA . VAL A 1 96 ? -14.106 -4.017 5.817 1.00 78.94 96 VAL A CA 1
ATOM 767 C C . VAL A 1 96 ? -14.894 -2.775 6.230 1.00 78.94 96 VAL A C 1
ATOM 769 O O . VAL A 1 96 ? -14.965 -2.478 7.419 1.00 78.94 96 VAL A O 1
ATOM 772 N N . GLY A 1 97 ? -15.520 -2.065 5.286 1.00 83.12 97 GLY A N 1
ATOM 773 C CA . GLY A 1 97 ? -16.267 -0.829 5.545 1.00 83.12 97 GLY A CA 1
ATOM 774 C C . GLY A 1 97 ? -17.267 -0.925 6.710 1.00 83.12 97 GLY A C 1
ATOM 775 O O . GLY A 1 97 ? -17.215 -0.087 7.611 1.00 83.12 97 GLY A O 1
ATOM 776 N N . PRO A 1 98 ? -18.126 -1.964 6.778 1.00 87.25 98 PRO A N 1
ATOM 777 C CA . PRO A 1 98 ? -19.046 -2.147 7.905 1.00 87.25 98 PRO A CA 1
ATOM 778 C C . PRO A 1 98 ? -18.333 -2.288 9.259 1.00 87.25 98 PRO A C 1
ATOM 780 O O . PRO A 1 98 ? -18.792 -1.752 10.268 1.00 87.25 98 PRO A O 1
ATOM 783 N N . TYR A 1 99 ? -17.185 -2.966 9.268 1.00 86.62 99 TYR A N 1
ATOM 784 C CA . TYR A 1 99 ? -16.380 -3.226 10.459 1.00 86.62 99 TYR A CA 1
ATOM 785 C C . TYR A 1 99 ? -15.592 -1.992 10.908 1.00 86.62 99 TYR A C 1
ATOM 787 O O . TYR A 1 99 ? -15.407 -1.785 12.107 1.00 86.62 99 TYR A O 1
ATOM 795 N N . ILE A 1 100 ? -15.162 -1.144 9.968 1.00 85.00 100 ILE A N 1
ATOM 796 C CA . ILE A 1 100 ? -14.543 0.151 10.273 1.00 85.00 100 ILE A CA 1
ATOM 797 C C . ILE A 1 100 ? -15.515 1.010 11.084 1.00 85.00 100 ILE A C 1
ATOM 799 O O . ILE A 1 100 ? -15.156 1.532 12.144 1.00 85.00 100 ILE A O 1
ATOM 803 N N . GLU A 1 101 ? -16.758 1.110 10.614 1.00 87.06 101 GLU A N 1
ATOM 804 C CA . GLU A 1 101 ? -17.805 1.883 11.278 1.00 87.06 101 GLU A CA 1
ATOM 805 C C . GLU A 1 101 ? -18.169 1.305 12.648 1.00 87.06 101 GLU A C 1
ATOM 807 O O . GLU A 1 101 ? -18.358 2.052 13.611 1.00 87.06 101 GLU A O 1
ATOM 812 N N . GLU A 1 102 ? -18.231 -0.021 12.772 1.00 90.94 102 GLU A N 1
ATOM 813 C CA . GLU A 1 102 ? -18.450 -0.684 14.057 1.00 90.94 102 GLU A CA 1
ATOM 814 C C . GLU A 1 102 ? -17.318 -0.389 15.051 1.00 90.94 102 GLU A C 1
ATOM 816 O O . GLU A 1 102 ? -17.583 0.033 16.179 1.00 90.94 102 GLU A O 1
ATOM 821 N N . HIS A 1 103 ? -16.058 -0.528 14.628 1.00 89.81 103 HIS A N 1
ATOM 822 C CA . HIS A 1 103 ? -14.908 -0.266 15.489 1.00 89.81 103 HIS A CA 1
ATOM 823 C C . HIS A 1 103 ? -14.875 1.193 15.961 1.00 89.81 103 HIS A C 1
ATOM 825 O O . HIS A 1 103 ? -14.6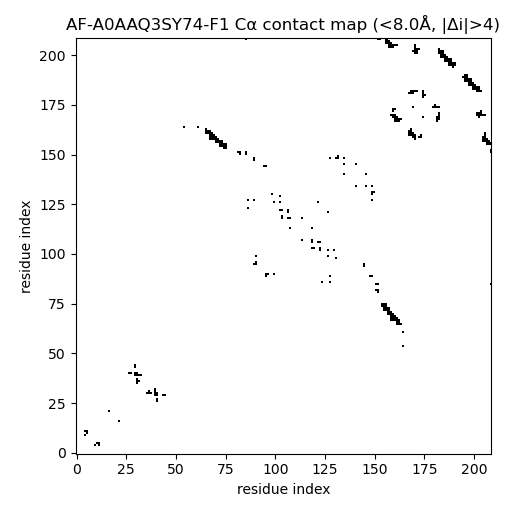93 1.457 17.151 1.00 89.81 103 HIS A O 1
ATOM 831 N N . LYS A 1 104 ? -15.124 2.155 15.062 1.00 87.62 104 LYS A N 1
ATOM 832 C CA . LYS A 1 104 ? -15.206 3.578 15.425 1.00 87.62 104 LYS A CA 1
ATOM 833 C C . LYS A 1 104 ? -16.335 3.851 16.420 1.00 87.62 104 LYS A C 1
ATOM 835 O O . LYS A 1 104 ? -16.114 4.559 17.401 1.00 87.62 104 LYS A O 1
ATOM 840 N N . LYS A 1 105 ? -17.521 3.258 16.230 1.00 91.00 105 LYS A N 1
ATOM 841 C CA . LYS A 1 105 ? -18.640 3.383 17.184 1.00 91.00 105 LYS A CA 1
ATOM 842 C C . LYS A 1 105 ? -18.277 2.849 18.568 1.00 91.00 105 LYS A C 1
ATOM 844 O O . LYS A 1 105 ? -18.606 3.492 19.563 1.00 91.00 105 LYS A O 1
ATOM 849 N N . LEU A 1 106 ? -17.577 1.715 18.639 1.00 90.88 106 LEU A N 1
ATOM 850 C CA . LEU A 1 106 ? -17.091 1.157 19.903 1.00 90.88 106 LEU A CA 1
ATOM 851 C C . LEU A 1 106 ? -16.080 2.085 20.587 1.00 90.88 106 LEU A C 1
ATOM 853 O O . LEU A 1 106 ? -16.184 2.308 21.792 1.00 90.88 106 LEU A O 1
ATOM 857 N N . LEU A 1 107 ? -15.142 2.668 19.834 1.00 89.06 107 LEU A N 1
ATOM 858 C CA . LEU A 1 107 ? -14.173 3.627 20.372 1.00 89.06 107 LEU A CA 1
ATOM 859 C C . LEU A 1 107 ? -14.861 4.876 20.936 1.00 89.06 107 LEU A C 1
ATOM 861 O O . LEU A 1 107 ? -14.539 5.302 22.042 1.00 89.06 107 LEU A O 1
ATOM 865 N N . VAL A 1 108 ? -15.849 5.422 20.223 1.00 89.12 108 VAL A N 1
ATOM 866 C CA . VAL A 1 108 ? -16.627 6.583 20.686 1.00 89.12 108 VAL A CA 1
ATOM 867 C C . VAL A 1 108 ? -17.430 6.253 21.948 1.00 89.12 108 VAL A C 1
ATOM 869 O O . VAL A 1 108 ? -17.455 7.050 22.884 1.00 89.12 108 VAL A O 1
ATOM 872 N N . ALA A 1 109 ? -18.060 5.076 22.003 1.00 88.56 109 ALA A N 1
ATOM 873 C CA . ALA A 1 109 ? -18.853 4.651 23.155 1.00 88.56 109 ALA A CA 1
ATOM 874 C C . ALA A 1 109 ? -17.998 4.412 24.412 1.00 88.56 109 ALA A C 1
ATOM 876 O O . ALA A 1 109 ? -18.415 4.763 25.515 1.00 88.56 109 ALA A O 1
ATOM 877 N N . ASN A 1 110 ? -16.799 3.844 24.249 1.00 85.38 110 ASN A N 1
ATOM 878 C CA . ASN A 1 110 ? -15.892 3.540 25.359 1.00 85.38 110 ASN A CA 1
ATOM 879 C C . ASN A 1 110 ? -15.083 4.758 25.834 1.00 85.38 110 ASN A C 1
ATOM 881 O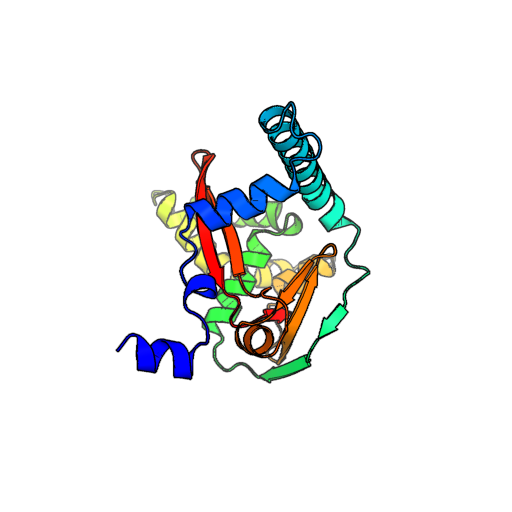 O . ASN A 1 110 ? -14.608 4.771 26.970 1.00 85.38 110 ASN A O 1
ATOM 885 N N . HIS A 1 111 ? -14.936 5.785 24.992 1.00 81.06 111 HIS A N 1
ATOM 886 C CA . HIS A 1 111 ? -14.114 6.964 25.266 1.00 81.06 111 HIS A CA 1
ATOM 887 C C . HIS A 1 111 ? -14.879 8.272 25.023 1.00 81.06 111 HIS A C 1
ATOM 889 O O . HIS A 1 111 ? -14.483 9.118 24.216 1.00 81.06 111 HIS A O 1
ATOM 895 N N . LEU A 1 112 ? -15.983 8.442 25.758 1.00 74.81 112 LEU A N 1
ATOM 896 C CA . LEU A 1 112 ? -16.801 9.656 25.729 1.00 74.81 112 LEU A CA 1
ATOM 897 C C . LEU A 1 112 ? -15.949 10.898 26.050 1.00 74.81 112 LEU A C 1
ATOM 899 O O . LEU A 1 112 ? -15.412 11.023 27.149 1.00 74.81 112 LEU A O 1
ATOM 903 N N . GLY A 1 113 ? -15.865 11.830 25.097 1.00 73.75 113 GLY A N 1
ATOM 904 C CA . GLY A 1 113 ? -15.208 13.133 25.270 1.00 73.75 113 GLY A CA 1
ATOM 905 C C . GLY A 1 113 ? -13.829 13.285 24.618 1.00 73.75 113 GLY A C 1
ATOM 906 O O . GLY A 1 113 ? -13.279 14.384 24.660 1.00 73.75 113 GLY A O 1
ATOM 907 N N . ASN A 1 114 ? -13.283 12.240 23.987 1.00 83.06 114 ASN A N 1
ATOM 908 C CA . ASN A 1 114 ? -12.054 12.363 23.196 1.00 83.06 114 ASN A CA 1
ATOM 909 C C . ASN A 1 114 ? -12.313 13.006 21.823 1.00 83.06 114 ASN A C 1
ATOM 911 O O . ASN A 1 114 ? -13.415 12.932 21.279 1.00 83.06 114 ASN A O 1
ATOM 915 N N . SER A 1 115 ? -11.286 13.649 21.259 1.00 83.12 115 SER A N 1
ATOM 916 C CA . SER A 1 115 ? -11.381 14.299 19.948 1.00 83.12 115 SER A CA 1
ATOM 917 C C . SER A 1 115 ? -11.500 13.282 18.809 1.00 83.12 115 SER A C 1
ATOM 919 O O . SER A 1 115 ? -11.006 12.158 18.899 1.00 83.12 115 SER A O 1
ATOM 921 N N . GLU A 1 116 ? -12.100 13.697 17.694 1.00 79.62 116 GLU A N 1
ATOM 922 C CA . GLU A 1 116 ? -12.196 12.882 16.474 1.00 79.62 116 GLU A CA 1
ATOM 923 C C . GLU A 1 116 ? -10.817 12.452 15.945 1.00 79.62 116 GLU A C 1
ATOM 925 O O . GLU A 1 116 ? -10.633 11.311 15.520 1.00 79.62 116 GLU A O 1
ATOM 930 N N . ALA A 1 117 ? -9.817 13.332 16.054 1.00 77.31 117 ALA A N 1
ATOM 931 C CA . ALA A 1 117 ? -8.431 13.013 15.720 1.00 77.31 117 ALA A CA 1
ATOM 932 C C . ALA A 1 117 ? -7.884 11.868 16.589 1.00 77.31 117 ALA A C 1
ATOM 934 O O . ALA A 1 117 ? -7.248 10.953 16.075 1.00 77.31 117 ALA A O 1
ATOM 935 N N . TRP A 1 118 ? -8.181 11.870 17.893 1.00 85.12 118 TRP A N 1
ATOM 936 C CA . TRP A 1 118 ? -7.764 10.795 18.792 1.00 85.12 118 TRP A CA 1
ATOM 937 C C . TRP A 1 118 ? -8.449 9.467 18.447 1.00 85.12 118 TRP A C 1
ATOM 939 O O . TRP A 1 118 ? -7.780 8.438 18.375 1.00 85.12 118 TRP A O 1
ATOM 949 N N . ILE A 1 119 ? -9.758 9.490 18.165 1.00 79.38 119 ILE A N 1
ATOM 950 C CA . ILE A 1 119 ? -10.510 8.303 17.725 1.00 79.38 119 ILE A CA 1
ATOM 951 C C . ILE A 1 119 ? -9.930 7.746 16.422 1.00 79.38 119 ILE A C 1
ATOM 953 O O . ILE A 1 119 ? -9.788 6.534 16.282 1.00 79.38 119 ILE A O 1
ATOM 957 N N . THR A 1 120 ? -9.551 8.623 15.493 1.00 80.00 120 THR A N 1
ATOM 958 C CA . THR A 1 120 ? -8.928 8.239 14.222 1.00 80.00 120 THR A CA 1
ATOM 959 C C . TH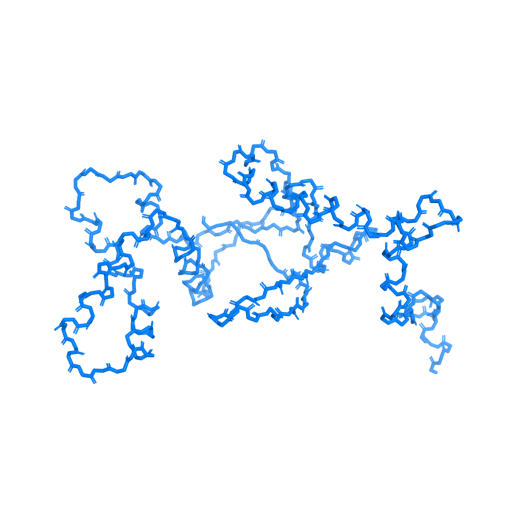R A 1 120 ? -7.576 7.566 14.447 1.00 80.00 120 THR A C 1
ATOM 961 O O . THR A 1 120 ? -7.355 6.484 13.909 1.00 80.00 120 THR A O 1
ATOM 964 N N . CYS A 1 121 ? -6.708 8.126 15.295 1.00 78.69 121 CYS A N 1
ATOM 965 C CA . CYS A 1 121 ? -5.428 7.498 15.637 1.00 78.69 121 CYS A CA 1
ATOM 966 C C . CYS A 1 121 ? -5.620 6.120 16.285 1.00 78.69 121 CYS A C 1
ATOM 968 O O . CYS A 1 121 ? -5.013 5.147 15.850 1.00 78.69 121 CYS A O 1
ATOM 970 N N . GLN A 1 122 ? -6.511 6.011 17.274 1.00 82.94 122 GLN A N 1
ATOM 971 C CA . GLN A 1 122 ? -6.789 4.732 17.937 1.00 82.94 122 GLN A CA 1
ATOM 972 C C . GLN A 1 122 ? -7.399 3.699 16.993 1.00 82.94 122 GLN A C 1
ATOM 974 O O . GLN A 1 122 ? -7.095 2.511 17.086 1.00 82.94 122 GLN A O 1
ATOM 979 N N . HIS A 1 123 ? -8.240 4.138 16.058 1.00 84.31 123 HIS A N 1
ATOM 980 C CA . HIS A 1 123 ? -8.755 3.268 15.016 1.00 84.31 123 HIS A CA 1
ATOM 981 C C . HIS A 1 123 ? -7.624 2.760 14.115 1.00 84.31 123 HIS A C 1
ATOM 983 O O . HIS A 1 123 ? -7.521 1.555 13.919 1.00 84.31 123 HIS A O 1
ATOM 989 N N . ILE A 1 124 ? -6.763 3.649 13.609 1.00 78.12 124 ILE A N 1
ATOM 990 C CA . ILE A 1 124 ? -5.645 3.280 12.729 1.00 78.12 124 ILE A CA 1
ATOM 991 C C . ILE A 1 124 ? -4.718 2.266 13.410 1.00 78.12 124 ILE A C 1
ATOM 993 O O . ILE A 1 124 ? -4.325 1.289 12.780 1.00 78.12 124 ILE A O 1
ATOM 997 N N . GLU A 1 125 ? -4.412 2.468 14.691 1.00 80.25 125 GLU A N 1
ATOM 998 C CA . GLU A 1 125 ? -3.510 1.600 15.454 1.00 80.25 125 GLU A CA 1
ATOM 999 C C . GLU A 1 125 ? -4.156 0.265 15.861 1.00 80.25 125 GLU A C 1
ATOM 1001 O O . GLU A 1 125 ? -3.510 -0.780 15.813 1.00 80.25 125 GLU A O 1
ATOM 1006 N N . GLY A 1 126 ? -5.424 0.279 16.281 1.00 84.44 126 GLY A N 1
ATOM 1007 C CA . GLY A 1 126 ? -6.076 -0.881 16.899 1.00 84.44 126 GLY A CA 1
ATOM 1008 C C . GLY A 1 126 ? -6.933 -1.734 15.963 1.00 84.44 126 GLY A C 1
ATOM 1009 O O . GLY A 1 126 ? -7.266 -2.870 16.308 1.00 84.44 126 GLY A O 1
ATOM 1010 N N . PHE A 1 127 ? -7.319 -1.213 14.793 1.00 85.69 127 PHE A N 1
ATOM 1011 C CA . PHE A 1 127 ? -8.304 -1.867 13.927 1.00 85.69 127 PHE A CA 1
ATOM 1012 C C . PHE A 1 127 ? -7.896 -3.263 13.436 1.00 85.69 127 PHE A C 1
ATOM 1014 O O . PHE A 1 127 ? -8.738 -4.154 13.550 1.00 85.69 127 PHE A O 1
ATOM 1021 N N . PRO A 1 128 ? -6.661 -3.520 12.956 1.00 82.88 128 PRO 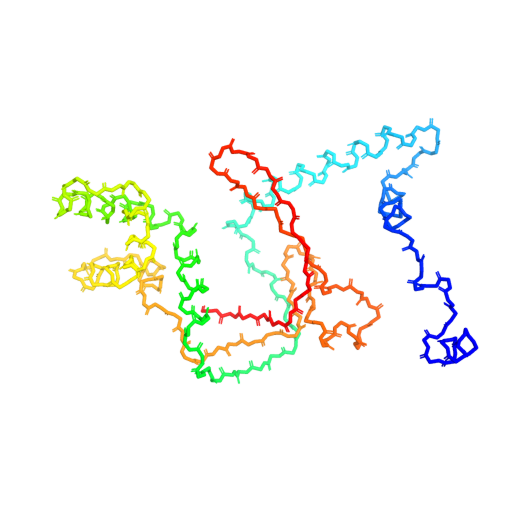A N 1
ATOM 1022 C CA . PRO A 1 128 ? -6.293 -4.851 12.463 1.00 82.88 128 PRO A CA 1
ATOM 1023 C C . PRO A 1 128 ? -6.435 -5.940 13.537 1.00 82.88 128 PRO A C 1
ATOM 1025 O O . PRO A 1 128 ? -7.066 -6.973 13.309 1.00 82.88 128 PRO A O 1
ATOM 1028 N N . ALA A 1 129 ? -5.931 -5.675 14.747 1.00 85.25 129 ALA A N 1
ATOM 1029 C CA . ALA A 1 129 ? -6.020 -6.607 15.869 1.00 85.25 129 ALA A CA 1
ATOM 1030 C C . ALA A 1 129 ? -7.473 -6.817 16.329 1.00 85.25 129 ALA A C 1
ATOM 1032 O O . ALA A 1 129 ? -7.889 -7.942 16.619 1.00 85.25 129 ALA A O 1
ATOM 1033 N N . TRP A 1 130 ? -8.265 -5.741 16.372 1.00 90.56 130 TRP A N 1
ATOM 1034 C CA . TRP A 1 130 ? -9.686 -5.827 16.694 1.00 90.56 130 TRP A CA 1
ATOM 1035 C C . TRP A 1 130 ? -10.454 -6.652 15.654 1.00 90.56 130 TRP A C 1
ATOM 1037 O O . TRP A 1 130 ? -11.223 -7.536 16.033 1.00 90.56 130 TRP A O 1
ATOM 1047 N N . LEU A 1 131 ? -10.208 -6.417 14.362 1.00 88.06 131 LEU A N 1
ATOM 1048 C CA . LEU A 1 131 ? -10.868 -7.106 13.254 1.00 88.06 131 LEU A CA 1
ATOM 1049 C C . LEU A 1 131 ? -10.571 -8.608 13.291 1.00 88.06 131 LEU A C 1
ATOM 1051 O O . LEU A 1 131 ? -11.492 -9.419 13.193 1.00 88.06 131 LEU A O 1
ATOM 1055 N N . GLN A 1 132 ? -9.308 -8.981 13.513 1.00 87.19 132 GLN A N 1
ATOM 1056 C CA . GLN A 1 132 ? -8.895 -10.374 13.667 1.00 87.19 132 GLN A CA 1
ATOM 1057 C C . GLN A 1 132 ? -9.655 -11.067 14.806 1.00 87.19 132 GLN A C 1
ATOM 1059 O O . GLN A 1 132 ? -10.243 -12.130 14.608 1.00 87.19 132 GLN A O 1
ATOM 1064 N N . LEU A 1 133 ? -9.698 -10.452 15.993 1.00 87.88 133 LEU A N 1
ATOM 1065 C CA . LEU A 1 133 ? -10.398 -11.003 17.158 1.00 87.88 133 LEU A CA 1
ATOM 1066 C C . LEU A 1 133 ? -11.916 -11.069 16.966 1.00 87.88 133 LEU A C 1
ATOM 1068 O O . LEU A 1 133 ? -12.558 -12.013 17.436 1.00 87.88 133 LEU A O 1
ATOM 1072 N N . HIS A 1 134 ? -12.489 -10.066 16.302 1.00 87.50 134 HIS A N 1
ATOM 1073 C CA . HIS A 1 134 ? -13.915 -9.999 16.010 1.00 87.50 134 HIS A CA 1
ATOM 1074 C C . HIS A 1 134 ? -14.320 -11.130 15.056 1.00 87.50 134 HIS A C 1
ATOM 1076 O O . HIS A 1 134 ? -15.267 -11.870 15.331 1.00 87.50 134 HIS A O 1
ATOM 1082 N N . LEU A 1 135 ? -13.549 -11.324 13.985 1.00 86.25 135 LEU A N 1
ATOM 1083 C CA . LEU A 1 135 ? -13.812 -12.344 12.976 1.00 86.25 135 LEU A CA 1
ATOM 1084 C C . LEU A 1 135 ? -13.482 -13.757 13.465 1.00 86.25 135 LEU A C 1
ATOM 1086 O O . LEU A 1 135 ? -14.235 -14.671 13.172 1.00 86.25 135 LEU A O 1
ATOM 1090 N N . MET A 1 136 ? -12.482 -13.964 14.324 1.00 79.69 136 MET A N 1
ATOM 1091 C CA . MET A 1 136 ? -12.213 -15.283 14.930 1.00 79.69 136 MET A CA 1
ATOM 1092 C C . MET A 1 136 ? -13.426 -15.932 15.624 1.00 79.69 136 MET A C 1
ATOM 1094 O O . MET A 1 136 ? -13.453 -17.147 15.820 1.00 79.69 136 MET A O 1
ATOM 1098 N N . ARG A 1 137 ? -14.416 -15.133 16.038 1.00 74.94 137 ARG A N 1
ATOM 1099 C CA . ARG A 1 137 ? -15.628 -15.601 16.726 1.00 74.94 137 ARG A CA 1
ATOM 1100 C C . ARG A 1 137 ? -16.804 -15.865 15.784 1.00 74.94 137 ARG A C 1
ATOM 1102 O O . ARG A 1 137 ? -17.794 -16.454 16.222 1.00 74.94 137 ARG A O 1
ATOM 1109 N N . ALA A 1 138 ? -16.721 -15.435 14.529 1.00 79.06 138 ALA A N 1
ATOM 1110 C CA . ALA A 1 138 ? -17.770 -15.631 13.540 1.00 79.06 138 ALA A CA 1
ATOM 1111 C C . ALA A 1 138 ? -17.655 -17.024 12.895 1.00 79.06 138 ALA A C 1
ATOM 1113 O O . ALA A 1 138 ? -16.563 -17.538 12.669 1.00 79.06 138 ALA A O 1
ATOM 1114 N N . LYS A 1 139 ? -18.802 -17.669 12.651 1.00 71.94 139 LYS A N 1
ATOM 1115 C CA . LYS A 1 139 ? -18.857 -19.046 12.127 1.00 71.94 139 LYS A CA 1
ATOM 1116 C C . LYS A 1 139 ? -18.921 -19.122 10.602 1.00 71.94 139 LYS A C 1
ATOM 1118 O O . LYS A 1 139 ? -18.419 -20.091 10.051 1.00 71.94 139 LYS A O 1
ATOM 1123 N N . ASP A 1 140 ? -19.474 -18.095 9.958 1.00 79.62 140 ASP A N 1
ATOM 1124 C CA . ASP A 1 140 ? -19.672 -18.025 8.507 1.00 79.62 140 ASP A CA 1
ATOM 1125 C C . ASP A 1 140 ? -19.082 -16.712 7.981 1.00 79.62 140 ASP A C 1
ATOM 1127 O O . ASP A 1 140 ? -19.759 -15.687 7.918 1.00 79.62 140 ASP A O 1
ATOM 1131 N N . ILE A 1 141 ? -17.787 -16.728 7.670 1.00 79.06 141 ILE A N 1
ATOM 1132 C CA . ILE A 1 141 ? -17.047 -15.558 7.185 1.00 79.06 141 ILE A CA 1
ATOM 1133 C C . ILE A 1 141 ? -16.619 -15.829 5.757 1.00 79.06 141 ILE A C 1
ATOM 1135 O O . ILE A 1 141 ? -16.195 -16.938 5.428 1.00 79.06 141 ILE A O 1
ATOM 1139 N N . ASP A 1 142 ? -16.699 -14.801 4.923 1.00 83.12 142 ASP A N 1
ATOM 1140 C CA . ASP A 1 142 ? -16.114 -14.846 3.594 1.00 83.12 142 ASP A CA 1
ATOM 1141 C C . ASP A 1 142 ? -14.592 -15.085 3.661 1.00 83.12 142 ASP A C 1
ATOM 1143 O O . ASP A 1 142 ? -13.888 -14.508 4.494 1.00 83.12 142 ASP A O 1
ATOM 1147 N N . ASN A 1 143 ? -14.070 -15.935 2.774 1.00 79.94 143 ASN A N 1
ATOM 1148 C CA . ASN A 1 143 ? -12.655 -16.309 2.781 1.00 79.94 143 ASN A CA 1
ATOM 1149 C C . ASN A 1 143 ? -11.723 -15.116 2.524 1.00 79.94 143 ASN A C 1
ATOM 1151 O O . ASN A 1 143 ? -10.657 -15.048 3.133 1.00 79.94 143 ASN A O 1
ATOM 1155 N N . GLN A 1 144 ? -12.113 -14.166 1.668 1.00 77.81 144 GLN A N 1
ATOM 1156 C CA . GLN A 1 144 ? -11.305 -12.974 1.396 1.00 77.81 144 GLN A CA 1
ATOM 1157 C C . GLN A 1 144 ? -11.257 -12.068 2.628 1.00 77.81 144 GLN A C 1
ATOM 1159 O O . GLN A 1 144 ? -10.196 -11.560 2.988 1.00 77.81 144 GLN A O 1
ATOM 1164 N N . LEU A 1 145 ? -12.382 -11.931 3.333 1.00 79.00 145 LEU A N 1
ATOM 1165 C CA . LEU A 1 145 ? -12.441 -11.191 4.592 1.00 79.00 145 LEU A CA 1
ATOM 1166 C C . LEU A 1 145 ? -11.613 -11.874 5.696 1.00 79.00 145 LEU A C 1
ATOM 1168 O O . LEU A 1 145 ? -10.937 -11.198 6.471 1.00 79.00 145 LEU A O 1
ATOM 1172 N N . ALA A 1 146 ? -11.606 -13.208 5.740 1.00 80.69 146 ALA A N 1
ATOM 1173 C CA . ALA A 1 146 ? -10.763 -13.968 6.658 1.00 80.69 146 ALA A CA 1
ATOM 1174 C C . ALA A 1 146 ? -9.261 -13.795 6.361 1.00 80.69 146 ALA A C 1
ATOM 1176 O O . ALA A 1 146 ? -8.463 -13.717 7.296 1.00 80.69 146 ALA A O 1
ATOM 1177 N N . TRP A 1 147 ? -8.864 -13.701 5.086 1.00 78.44 147 TRP A N 1
ATOM 1178 C CA . TRP A 1 147 ? -7.478 -13.406 4.699 1.00 78.44 147 TRP A CA 1
ATOM 1179 C C . TRP A 1 147 ? -7.061 -11.991 5.099 1.00 78.44 147 TRP A C 1
ATOM 1181 O O . TRP A 1 147 ? -6.021 -11.831 5.735 1.00 78.44 147 TRP A O 1
ATOM 1191 N N . LEU A 1 148 ? -7.907 -10.988 4.839 1.00 78.94 148 LEU A N 1
ATOM 1192 C CA . LEU A 1 148 ? -7.663 -9.604 5.264 1.00 78.94 148 LEU A CA 1
ATOM 1193 C C . LEU A 1 148 ? -7.493 -9.476 6.782 1.00 78.94 148 LEU A C 1
ATOM 1195 O O . LEU A 1 148 ? -6.714 -8.657 7.249 1.00 78.94 148 LEU A O 1
ATOM 1199 N N . ALA A 1 149 ? -8.190 -10.295 7.564 1.00 80.94 149 ALA A N 1
ATOM 1200 C CA . ALA A 1 149 ? -8.104 -10.262 9.019 1.00 80.94 149 ALA A CA 1
ATOM 1201 C C . ALA A 1 149 ? -6.877 -10.991 9.592 1.00 80.94 149 ALA A C 1
ATOM 1203 O O . ALA A 1 149 ? -6.520 -10.780 10.750 1.00 80.94 149 ALA A O 1
ATOM 1204 N N . ARG A 1 150 ? -6.261 -11.906 8.833 1.00 76.81 150 ARG A N 1
ATOM 1205 C CA . ARG A 1 150 ? -5.187 -12.773 9.340 1.00 76.81 150 ARG A CA 1
ATOM 1206 C C . ARG A 1 150 ? -3.818 -12.091 9.358 1.00 76.81 150 ARG A C 1
ATOM 1208 O O . ARG A 1 150 ? -2.984 -12.494 10.167 1.00 76.81 150 ARG A O 1
ATOM 1215 N N . GLY A 1 151 ? -3.616 -11.077 8.523 1.00 71.94 151 GLY A N 1
ATOM 1216 C CA . GLY A 1 151 ? -2.307 -10.463 8.306 1.00 71.94 151 GLY A CA 1
ATOM 1217 C C . GLY A 1 151 ? -1.486 -11.171 7.219 1.00 71.94 151 GLY A C 1
ATOM 1218 O O . GLY A 1 151 ? -1.834 -12.287 6.818 1.00 71.94 151 GLY A O 1
ATOM 1219 N N . PRO A 1 152 ? -0.412 -10.523 6.736 1.00 68.94 152 PRO A N 1
ATOM 1220 C CA . PRO A 1 152 ? 0.451 -11.055 5.688 1.00 68.94 152 PRO A CA 1
ATOM 1221 C C . PRO A 1 152 ? 1.306 -12.220 6.205 1.00 68.94 152 PRO A C 1
ATOM 1223 O O . PRO A 1 152 ? 1.552 -12.360 7.407 1.00 68.94 152 PRO A O 1
ATOM 1226 N N . SER A 1 153 ? 1.773 -13.062 5.284 1.00 69.62 153 SER A N 1
ATOM 1227 C CA . SER A 1 153 ? 2.745 -14.120 5.591 1.00 69.62 153 SER A CA 1
ATOM 1228 C C . SER A 1 153 ? 4.100 -13.534 6.018 1.00 69.62 153 SER A C 1
ATOM 1230 O O . SER A 1 153 ? 4.488 -12.456 5.575 1.00 69.62 153 SER A O 1
ATOM 1232 N N . SER A 1 154 ? 4.861 -14.266 6.841 1.00 70.62 154 SER A N 1
ATOM 1233 C CA . SER A 1 154 ? 6.266 -13.934 7.143 1.00 70.62 154 SER A CA 1
ATOM 1234 C C . SER A 1 154 ? 7.204 -14.173 5.955 1.00 70.62 154 SER A C 1
ATOM 1236 O O . SER A 1 154 ? 8.304 -13.621 5.903 1.00 70.62 154 SER A O 1
ATOM 1238 N N . ASP A 1 155 ? 6.769 -15.014 5.017 1.00 71.19 155 ASP A N 1
ATOM 1239 C CA . ASP A 1 155 ? 7.451 -15.264 3.754 1.00 71.19 155 ASP A CA 1
ATOM 1240 C C . ASP A 1 155 ? 6.825 -14.360 2.690 1.00 71.19 155 ASP A C 1
ATOM 1242 O O . ASP A 1 155 ? 5.689 -14.596 2.273 1.00 71.19 155 ASP A O 1
ATOM 1246 N N . ILE A 1 156 ? 7.555 -13.324 2.274 1.00 71.81 156 ILE A N 1
ATOM 1247 C CA . ILE A 1 156 ? 7.091 -12.365 1.270 1.00 71.81 156 ILE A CA 1
ATOM 1248 C C . ILE A 1 156 ? 7.761 -12.643 -0.062 1.00 71.81 156 ILE A C 1
ATOM 1250 O O . ILE A 1 156 ? 8.977 -12.841 -0.161 1.00 71.81 156 ILE A O 1
ATOM 1254 N N . VAL A 1 157 ? 6.944 -12.623 -1.108 1.00 74.56 157 VAL A N 1
ATOM 1255 C CA . VAL A 1 157 ? 7.424 -12.694 -2.480 1.00 74.56 157 VAL A CA 1
ATOM 1256 C C . VAL A 1 157 ? 7.732 -11.281 -2.951 1.00 74.56 157 VAL A C 1
ATOM 1258 O O . VAL A 1 157 ? 6.894 -10.382 -2.870 1.00 74.56 157 VAL A O 1
ATOM 1261 N N . THR A 1 158 ? 8.953 -11.085 -3.441 1.00 77.94 158 THR A N 1
ATOM 1262 C CA . THR A 1 158 ? 9.393 -9.812 -4.006 1.00 77.94 158 THR A CA 1
ATOM 1263 C C . THR A 1 158 ? 9.627 -9.923 -5.503 1.00 77.94 158 THR A C 1
ATOM 1265 O O . THR A 1 158 ? 10.016 -10.980 -6.017 1.00 77.94 158 THR A O 1
ATOM 1268 N N . PHE A 1 159 ? 9.389 -8.815 -6.205 1.00 79.38 159 PHE A N 1
ATOM 1269 C CA . PHE A 1 159 ? 9.499 -8.742 -7.658 1.00 79.38 159 PHE A CA 1
ATOM 1270 C C . PHE A 1 159 ? 10.439 -7.628 -8.100 1.00 79.38 159 PHE A C 1
ATOM 1272 O O . PHE A 1 159 ? 10.403 -6.514 -7.583 1.00 79.38 159 PHE A O 1
ATOM 1279 N N . GLN A 1 160 ? 11.255 -7.913 -9.115 1.00 81.00 160 GLN A N 1
ATOM 1280 C CA . GLN A 1 160 ? 12.101 -6.909 -9.769 1.00 81.00 160 GLN A CA 1
ATOM 1281 C C . GLN A 1 160 ? 11.358 -6.152 -10.874 1.00 81.00 160 GLN A C 1
ATOM 1283 O O . GLN A 1 160 ? 11.729 -5.027 -11.217 1.00 81.00 160 GLN A O 1
ATOM 1288 N N . GLY A 1 161 ? 10.303 -6.754 -11.423 1.00 80.88 161 GLY A N 1
ATOM 1289 C CA . GLY A 1 161 ? 9.376 -6.101 -12.330 1.00 80.88 161 GLY A CA 1
ATOM 1290 C C . GLY A 1 161 ? 7.956 -6.631 -12.192 1.00 80.88 161 GLY A C 1
ATOM 1291 O O . GLY A 1 161 ? 7.753 -7.836 -12.027 1.00 80.88 161 GLY A O 1
ATOM 1292 N N . TYR A 1 162 ? 6.992 -5.718 -12.284 1.00 76.75 162 TYR A N 1
ATOM 1293 C CA . TYR A 1 162 ? 5.576 -5.984 -12.068 1.00 76.75 162 TYR A CA 1
ATOM 1294 C C . TYR A 1 162 ? 4.731 -5.384 -13.195 1.00 76.75 162 TYR A C 1
ATOM 1296 O O . TYR A 1 162 ? 4.816 -4.186 -13.468 1.00 76.75 162 TYR A O 1
ATOM 1304 N N . GLU A 1 163 ? 3.937 -6.214 -13.875 1.00 79.19 163 GLU A N 1
ATOM 1305 C CA . GLU A 1 163 ? 2.977 -5.765 -14.889 1.00 79.19 163 GLU A CA 1
ATOM 1306 C C . GLU A 1 163 ? 1.585 -5.615 -14.270 1.00 79.19 163 GLU A C 1
ATOM 1308 O O . GLU A 1 163 ? 1.006 -6.592 -13.798 1.00 79.19 163 GLU A O 1
ATOM 1313 N N . ILE A 1 164 ? 1.033 -4.402 -14.322 1.00 70.19 164 ILE A N 1
ATOM 1314 C CA . ILE A 1 164 ? -0.345 -4.109 -13.926 1.00 70.19 164 ILE A CA 1
ATOM 1315 C C . ILE A 1 164 ? -1.019 -3.270 -15.009 1.00 70.19 164 ILE A C 1
ATOM 1317 O O . ILE A 1 164 ? -0.493 -2.248 -15.449 1.00 70.19 164 ILE A O 1
ATOM 1321 N N . ASN A 1 165 ? -2.179 -3.729 -15.479 1.00 68.88 165 ASN A N 1
ATOM 1322 C CA . ASN A 1 165 ? -2.992 -3.054 -16.498 1.00 68.88 165 ASN A CA 1
ATOM 1323 C C . ASN A 1 165 ? -2.224 -2.687 -17.785 1.00 68.88 165 ASN A C 1
ATOM 1325 O O . ASN A 1 165 ? -2.441 -1.633 -18.379 1.00 68.88 165 ASN A O 1
ATOM 1329 N N . GLY A 1 166 ? -1.297 -3.551 -18.212 1.00 68.81 166 GLY A N 1
ATOM 1330 C CA . GLY A 1 166 ? -0.474 -3.340 -19.409 1.00 68.81 166 GLY A CA 1
ATOM 1331 C C . GLY A 1 166 ? 0.707 -2.380 -19.223 1.00 68.81 166 GLY A C 1
ATOM 1332 O O . GLY A 1 166 ? 1.455 -2.159 -20.175 1.00 68.81 166 GLY A O 1
ATOM 1333 N N . TYR A 1 167 ? 0.911 -1.849 -18.016 1.00 71.44 167 TYR A N 1
ATOM 1334 C CA . TYR A 1 167 ? 2.096 -1.083 -17.644 1.00 71.44 167 TYR A CA 1
ATOM 1335 C C . TYR A 1 167 ? 3.073 -1.975 -16.886 1.00 71.44 167 TYR A C 1
ATOM 1337 O O . TYR A 1 167 ? 2.697 -2.655 -15.935 1.00 71.44 167 TYR A O 1
ATOM 1345 N N . THR A 1 168 ? 4.341 -1.960 -17.293 1.00 77.19 168 THR A N 1
ATOM 1346 C CA . THR A 1 168 ? 5.414 -2.677 -16.595 1.00 77.19 168 THR A CA 1
ATOM 1347 C C . THR A 1 168 ? 6.193 -1.704 -15.732 1.00 77.19 168 THR A C 1
ATOM 1349 O O . THR A 1 168 ? 6.793 -0.773 -16.264 1.00 77.19 168 THR A O 1
ATOM 1352 N N . PHE A 1 169 ? 6.237 -1.964 -14.434 1.00 80.69 169 PHE A N 1
ATOM 1353 C CA . PHE A 1 169 ? 7.018 -1.229 -13.448 1.00 80.69 169 PHE A CA 1
ATOM 1354 C C . PHE A 1 169 ? 8.268 -2.017 -13.069 1.00 80.69 169 PHE A C 1
ATOM 1356 O O . PHE A 1 169 ? 8.226 -3.245 -13.009 1.00 80.69 169 PHE A O 1
ATOM 1363 N N . TYR A 1 170 ? 9.372 -1.322 -12.805 1.00 79.69 170 TYR A N 1
ATOM 1364 C CA . TYR A 1 170 ? 10.627 -1.935 -12.364 1.00 79.69 170 TYR A CA 1
ATOM 1365 C C . TYR A 1 170 ? 11.080 -1.387 -11.022 1.00 79.69 170 TYR A C 1
ATOM 1367 O O . TYR A 1 170 ? 10.931 -0.199 -10.744 1.00 79.69 170 TYR A O 1
ATOM 1375 N N . THR A 1 171 ? 11.737 -2.229 -10.226 1.00 83.31 171 THR A N 1
ATOM 1376 C CA . THR A 1 171 ? 12.554 -1.714 -9.126 1.00 83.31 171 THR A CA 1
ATOM 1377 C C . THR A 1 171 ? 13.694 -0.882 -9.699 1.00 83.31 171 THR A C 1
ATOM 1379 O O . THR A 1 171 ? 14.207 -1.154 -10.786 1.00 83.31 171 THR A O 1
ATOM 1382 N N . ARG A 1 172 ? 14.154 0.126 -8.964 1.00 83.56 172 ARG A N 1
ATOM 1383 C CA . ARG A 1 172 ? 15.244 1.018 -9.376 1.00 83.56 172 ARG A CA 1
ATOM 1384 C C . ARG A 1 172 ? 16.508 0.240 -9.746 1.00 83.56 172 ARG A C 1
ATOM 1386 O O . ARG A 1 172 ? 17.239 0.631 -10.655 1.00 83.56 172 ARG A O 1
ATOM 1393 N N . ALA A 1 173 ? 16.766 -0.872 -9.059 1.00 82.31 173 ALA A N 1
ATOM 1394 C CA . ALA A 1 173 ? 17.881 -1.764 -9.356 1.00 82.31 173 ALA A CA 1
ATOM 1395 C C . ALA A 1 173 ? 17.729 -2.469 -10.714 1.00 82.31 173 ALA A C 1
ATOM 1397 O O . ALA A 1 173 ? 18.712 -2.589 -11.449 1.00 82.31 173 ALA A O 1
ATOM 1398 N N . GLN A 1 174 ? 16.517 -2.916 -11.052 1.00 82.50 174 GLN A N 1
ATOM 1399 C CA . GLN A 1 174 ? 16.217 -3.531 -12.342 1.00 82.50 174 GLN A CA 1
ATOM 1400 C C . GLN A 1 174 ? 16.187 -2.501 -13.473 1.00 82.50 174 GLN A C 1
ATOM 1402 O O . GLN A 1 174 ? 16.719 -2.742 -14.554 1.00 82.50 174 GLN A O 1
ATOM 1407 N N . ASP A 1 175 ? 15.648 -1.320 -13.198 1.00 80.12 175 ASP A N 1
ATOM 1408 C CA . ASP A 1 175 ? 15.551 -0.202 -14.128 1.00 80.12 175 ASP A CA 1
ATOM 1409 C C . ASP A 1 175 ? 16.920 0.246 -14.650 1.00 80.12 175 ASP A C 1
ATOM 1411 O O . ASP A 1 175 ? 17.107 0.439 -15.846 1.00 80.12 175 ASP A O 1
ATOM 1415 N N . ARG A 1 176 ? 17.932 0.290 -13.772 1.00 79.94 176 ARG A N 1
ATOM 1416 C CA . ARG A 1 176 ? 19.328 0.598 -14.141 1.00 79.94 176 ARG A CA 1
ATOM 1417 C C . ARG A 1 176 ? 19.954 -0.405 -15.115 1.00 79.94 176 ARG A C 1
ATOM 1419 O O . ARG A 1 176 ? 20.941 -0.073 -15.764 1.00 79.94 176 ARG A O 1
ATOM 1426 N N . LYS A 1 177 ? 19.429 -1.632 -15.176 1.00 83.50 177 LYS A N 1
ATOM 1427 C CA . LYS A 1 177 ? 19.889 -2.701 -16.080 1.00 83.50 177 LYS A CA 1
ATOM 1428 C C . LYS A 1 177 ? 19.051 -2.769 -17.361 1.00 83.50 177 LYS A C 1
ATOM 1430 O O . LYS A 1 177 ? 19.429 -3.461 -18.303 1.00 83.50 177 LYS A O 1
ATOM 1435 N N . SER A 1 178 ? 17.905 -2.095 -17.374 1.00 73.25 178 SER A N 1
ATOM 1436 C CA . SER A 1 178 ? 16.937 -2.078 -18.463 1.00 73.25 178 SER A CA 1
ATOM 1437 C C . SER A 1 178 ? 17.252 -0.959 -19.457 1.00 73.25 178 SER A C 1
ATOM 1439 O O . SER A 1 178 ? 17.870 0.051 -19.132 1.00 73.25 178 SER A O 1
ATOM 1441 N N . THR A 1 179 ? 16.802 -1.129 -20.700 1.00 70.88 179 THR A N 1
ATOM 1442 C CA . THR A 1 179 ? 16.832 -0.064 -21.716 1.00 70.88 179 THR A CA 1
ATOM 1443 C C . THR A 1 179 ? 15.730 0.980 -21.483 1.00 70.88 179 THR A C 1
ATOM 1445 O O . THR A 1 179 ? 15.854 2.117 -21.930 1.00 70.88 179 THR A O 1
ATOM 1448 N N . ASN A 1 180 ? 14.661 0.600 -20.775 1.00 69.25 180 ASN A N 1
ATOM 1449 C CA . ASN A 1 180 ? 13.509 1.447 -20.459 1.00 69.25 180 ASN A CA 1
ATOM 1450 C C . ASN A 1 180 ? 13.562 1.919 -19.002 1.00 69.25 180 ASN A C 1
ATOM 1452 O O . ASN A 1 180 ? 13.903 1.112 -18.139 1.00 69.25 180 ASN A O 1
ATOM 1456 N N . GLN A 1 181 ? 13.163 3.177 -18.765 1.00 76.50 181 GLN A N 1
ATOM 1457 C CA . GLN A 1 181 ? 13.014 3.795 -17.442 1.00 76.50 181 GLN A CA 1
ATOM 1458 C C . GLN A 1 181 ? 11.565 3.690 -16.945 1.00 76.50 181 GLN A C 1
ATOM 1460 O O . GLN A 1 181 ? 10.735 4.544 -17.255 1.00 76.50 181 GLN A O 1
ATOM 1465 N N . ASN A 1 182 ? 11.276 2.656 -16.162 1.00 82.00 182 ASN A N 1
ATOM 1466 C CA . ASN A 1 182 ? 9.960 2.320 -15.629 1.00 82.00 182 ASN A CA 1
ATOM 1467 C C . ASN A 1 182 ? 9.946 2.192 -14.090 1.00 82.00 182 ASN A C 1
ATOM 1469 O O . ASN A 1 182 ? 9.053 1.558 -13.529 1.00 82.00 182 ASN A O 1
ATOM 1473 N N . SER A 1 183 ? 10.932 2.766 -13.391 1.00 81.44 183 SER A N 1
ATOM 1474 C CA . SER A 1 183 ? 10.946 2.792 -11.918 1.00 81.44 183 SER A CA 1
ATOM 1475 C C . SER A 1 183 ? 10.230 3.986 -11.292 1.00 81.44 183 SER A C 1
ATOM 1477 O O . SER A 1 183 ? 9.925 3.951 -10.101 1.00 81.44 183 SER A O 1
ATOM 1479 N N . GLY A 1 184 ? 9.970 5.043 -12.063 1.00 80.81 184 GLY A N 1
ATOM 1480 C CA . GLY A 1 184 ? 9.322 6.257 -11.572 1.00 80.81 184 GLY A CA 1
ATOM 1481 C C . GLY A 1 184 ? 7.823 6.067 -11.345 1.00 80.81 184 GLY A C 1
ATOM 1482 O O . GLY A 1 184 ? 7.127 5.536 -12.208 1.00 80.81 184 GLY A O 1
ATOM 1483 N N . ILE A 1 185 ? 7.327 6.553 -10.210 1.00 79.00 185 ILE A N 1
ATOM 1484 C CA . ILE A 1 185 ? 5.909 6.543 -9.845 1.00 79.00 185 ILE A CA 1
ATOM 1485 C C . ILE A 1 185 ? 5.425 7.945 -9.486 1.00 79.00 185 ILE A C 1
ATOM 1487 O O . ILE A 1 185 ? 6.183 8.781 -8.986 1.00 79.00 185 ILE A O 1
ATOM 1491 N N . ARG A 1 186 ? 4.136 8.171 -9.731 1.00 81.44 186 ARG A N 1
ATOM 1492 C CA . ARG A 1 186 ? 3.380 9.339 -9.289 1.00 81.44 186 ARG A CA 1
ATOM 1493 C C . ARG A 1 186 ? 2.194 8.846 -8.470 1.00 81.44 186 ARG A C 1
ATOM 1495 O O . ARG A 1 186 ? 1.481 7.957 -8.927 1.00 81.44 186 ARG A O 1
ATOM 1502 N N . ILE A 1 187 ? 1.985 9.432 -7.299 1.00 74.75 187 ILE A N 1
ATOM 1503 C CA . ILE A 1 187 ? 0.829 9.160 -6.443 1.00 74.75 187 ILE A CA 1
ATOM 1504 C C . ILE A 1 187 ? 0.128 10.485 -6.184 1.00 74.75 187 ILE A C 1
ATOM 1506 O O . ILE A 1 187 ? 0.773 11.448 -5.778 1.00 74.75 187 ILE A O 1
ATOM 1510 N N . ASP A 1 188 ? -1.180 10.524 -6.410 1.00 79.06 188 ASP A N 1
ATOM 1511 C CA . ASP A 1 188 ? -2.010 11.651 -6.003 1.00 79.06 188 ASP A CA 1
ATOM 1512 C C . ASP A 1 188 ? -2.659 11.304 -4.657 1.00 79.06 188 ASP A C 1
ATOM 1514 O O . ASP A 1 188 ? -3.454 10.365 -4.572 1.00 79.06 188 ASP A O 1
ATOM 1518 N N . ALA A 1 189 ? -2.298 12.031 -3.601 1.00 73.00 189 ALA A N 1
ATOM 1519 C CA . ALA A 1 189 ? -2.982 11.962 -2.319 1.00 73.00 189 ALA A CA 1
ATOM 1520 C C . ALA A 1 189 ? -4.175 12.915 -2.347 1.00 73.00 189 ALA A C 1
ATOM 1522 O O . ALA A 1 189 ? -4.043 14.079 -2.727 1.00 73.00 189 ALA A O 1
ATOM 1523 N N . ILE A 1 190 ? -5.342 12.408 -1.962 1.00 76.44 190 ILE A N 1
ATOM 1524 C CA . ILE A 1 190 ? -6.565 13.198 -1.859 1.00 76.44 190 ILE A CA 1
ATOM 1525 C C . ILE A 1 190 ? -6.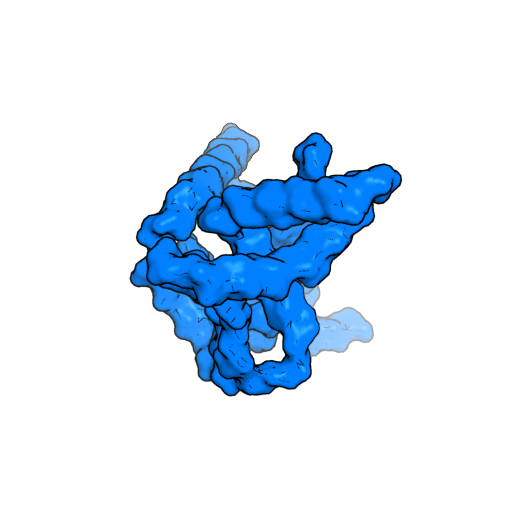810 13.436 -0.373 1.00 76.44 190 ILE A C 1
ATOM 1527 O O . ILE A 1 190 ? -7.043 12.483 0.372 1.00 76.44 190 ILE A O 1
ATOM 1531 N N . GLU A 1 191 ? -6.728 14.690 0.058 1.00 69.19 191 GLU A N 1
ATOM 1532 C CA . GLU A 1 191 ? -7.065 15.079 1.424 1.00 69.19 191 GLU A CA 1
ATOM 1533 C C . GLU A 1 191 ? -8.586 15.085 1.638 1.00 69.19 191 GLU A C 1
ATOM 1535 O O . GLU A 1 191 ? -9.381 15.113 0.694 1.00 69.19 191 GLU A O 1
ATOM 1540 N N . SER A 1 192 ? -9.015 15.056 2.902 1.00 61.06 192 SER A N 1
ATOM 1541 C CA . SER A 1 192 ? -10.436 15.014 3.282 1.00 61.06 192 SER A CA 1
ATOM 1542 C C . SER A 1 192 ? -11.247 16.223 2.798 1.00 61.06 192 SER A C 1
ATOM 1544 O O . SER A 1 192 ? -12.472 16.150 2.732 1.00 61.06 192 SER A O 1
ATOM 1546 N N . ASP A 1 193 ? -10.587 17.335 2.474 1.00 72.62 193 ASP A N 1
ATOM 1547 C CA . ASP A 1 193 ? -11.197 18.539 1.902 1.00 72.62 193 ASP A CA 1
ATOM 1548 C C . ASP A 1 193 ? -11.311 18.491 0.362 1.00 72.62 193 ASP A C 1
ATOM 1550 O O . ASP A 1 193 ? -11.875 19.401 -0.249 1.00 72.62 193 ASP A O 1
ATOM 1554 N N . GLY A 1 194 ? -10.826 17.412 -0.264 1.00 69.75 194 GLY A N 1
ATOM 1555 C CA . GLY A 1 194 ? -10.811 17.207 -1.709 1.00 69.75 194 GLY A CA 1
ATOM 1556 C C . GLY A 1 194 ? -9.595 17.801 -2.422 1.00 69.75 194 GLY A C 1
ATOM 1557 O O . GLY A 1 194 ? -9.518 17.685 -3.651 1.00 69.75 194 GLY A O 1
ATOM 1558 N N . ASN A 1 195 ? -8.648 18.412 -1.700 1.00 77.69 195 ASN A N 1
ATOM 1559 C CA . ASN A 1 195 ? -7.390 18.858 -2.286 1.00 77.69 195 ASN A CA 1
ATOM 1560 C C . ASN A 1 195 ? -6.554 17.662 -2.744 1.00 77.69 195 ASN A C 1
ATOM 1562 O O . ASN A 1 195 ? -6.545 16.598 -2.123 1.00 77.69 195 ASN A O 1
ATOM 1566 N N . LYS A 1 196 ? -5.877 17.841 -3.881 1.00 80.81 196 LYS A N 1
ATOM 1567 C CA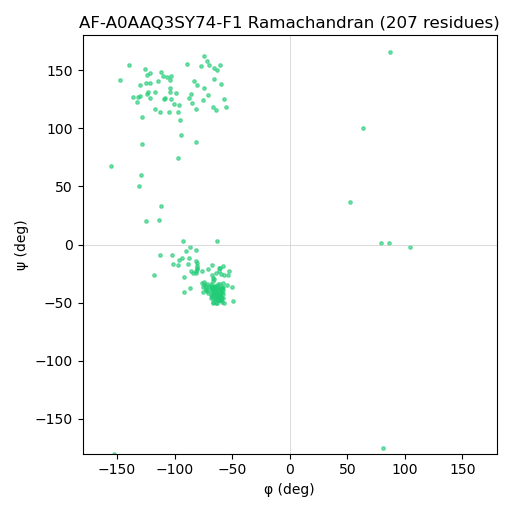 . LYS A 1 196 ? -5.036 16.819 -4.502 1.00 80.81 196 LYS A CA 1
ATOM 1568 C C . LYS A 1 196 ? -3.584 17.256 -4.447 1.00 80.81 196 LYS A C 1
ATOM 1570 O O . LYS A 1 196 ? -3.210 18.188 -5.159 1.00 80.81 196 LYS A O 1
ATOM 1575 N N . ASP A 1 197 ? -2.783 16.530 -3.683 1.00 79.12 197 ASP A N 1
ATOM 1576 C CA . ASP A 1 197 ? -1.336 16.692 -3.657 1.00 79.12 197 ASP A CA 1
ATOM 1577 C C . ASP A 1 197 ? -0.660 15.566 -4.431 1.00 79.12 197 ASP A C 1
ATOM 1579 O O . ASP A 1 197 ? -0.950 14.383 -4.249 1.00 79.12 197 ASP A O 1
ATOM 1583 N N . THR A 1 198 ? 0.263 15.933 -5.316 1.00 80.25 198 THR A N 1
ATOM 1584 C CA . THR A 1 198 ? 0.973 14.975 -6.165 1.00 80.25 198 THR A CA 1
ATOM 1585 C C . THR A 1 198 ? 2.383 14.724 -5.643 1.00 80.25 198 THR A C 1
ATOM 1587 O O . THR A 1 198 ? 3.206 15.637 -5.552 1.00 80.25 198 THR A O 1
ATOM 1590 N N . TYR A 1 199 ? 2.693 13.453 -5.407 1.00 74.12 199 TYR A N 1
ATOM 1591 C CA . TYR A 1 199 ? 3.997 12.963 -4.978 1.00 74.12 199 TYR A CA 1
ATOM 1592 C C . TYR A 1 199 ? 4.676 12.175 -6.093 1.00 74.12 199 TYR A C 1
ATOM 1594 O O . TYR A 1 199 ? 4.030 11.449 -6.849 1.00 74.12 199 TYR A O 1
ATOM 1602 N N . TYR A 1 200 ? 6.000 12.290 -6.165 1.00 78.81 200 TYR A N 1
ATOM 1603 C CA . TYR A 1 200 ? 6.834 11.557 -7.112 1.00 78.81 200 TYR A CA 1
ATOM 1604 C C . TYR A 1 200 ? 7.857 10.725 -6.354 1.00 78.81 200 TYR A C 1
ATOM 1606 O O . TYR A 1 200 ? 8.459 11.192 -5.388 1.00 78.81 200 TYR A O 1
ATOM 1614 N N . GLY A 1 201 ? 8.079 9.502 -6.817 1.00 81.69 201 GLY A N 1
ATOM 1615 C CA . GLY A 1 201 ? 9.035 8.586 -6.214 1.00 81.69 201 GLY A CA 1
ATOM 1616 C C . GLY A 1 201 ? 9.589 7.602 -7.229 1.00 81.69 201 GLY A C 1
ATOM 1617 O O . GLY A 1 201 ? 9.221 7.622 -8.402 1.00 81.69 201 GLY A O 1
ATOM 1618 N N . CYS A 1 202 ? 10.471 6.724 -6.763 1.00 80.94 202 CYS A N 1
ATOM 1619 C CA . CYS A 1 202 ? 10.952 5.597 -7.551 1.00 80.94 202 CYS A CA 1
ATOM 1620 C C . CYS A 1 202 ? 10.819 4.318 -6.729 1.00 80.94 202 CYS A C 1
ATOM 1622 O O . CYS A 1 202 ? 11.194 4.327 -5.558 1.00 80.94 202 CYS A O 1
ATOM 1624 N N . ILE A 1 203 ? 10.357 3.238 -7.353 1.00 81.12 203 ILE A N 1
ATOM 1625 C CA . ILE A 1 203 ? 10.147 1.934 -6.715 1.00 81.12 203 ILE A CA 1
ATOM 1626 C C . ILE A 1 203 ? 11.499 1.350 -6.321 1.00 81.12 203 ILE A C 1
ATOM 1628 O O . ILE A 1 203 ? 12.336 1.103 -7.185 1.00 81.12 203 ILE A O 1
ATOM 1632 N N . ASP A 1 204 ? 11.721 1.122 -5.032 1.00 81.75 204 ASP A N 1
ATOM 1633 C CA . ASP A 1 204 ? 12.889 0.373 -4.563 1.00 81.75 204 ASP A CA 1
ATOM 1634 C C . ASP A 1 204 ? 12.565 -1.118 -4.434 1.00 81.75 204 ASP A C 1
ATOM 1636 O O . ASP A 1 204 ? 13.349 -1.951 -4.891 1.00 81.75 204 ASP A O 1
ATOM 1640 N N . GLU A 1 205 ? 11.373 -1.448 -3.934 1.00 81.19 205 GLU A N 1
ATOM 1641 C CA . GLU A 1 205 ? 10.917 -2.821 -3.721 1.00 81.19 205 GLU A CA 1
ATOM 1642 C C . GLU A 1 205 ? 9.440 -2.981 -4.107 1.00 81.19 205 GLU A C 1
ATOM 1644 O O . GLU A 1 205 ? 8.671 -2.019 -4.127 1.00 81.19 205 GLU A O 1
ATOM 1649 N N . THR A 1 206 ? 9.042 -4.201 -4.457 1.00 80.75 206 THR A N 1
ATOM 1650 C CA . THR A 1 206 ? 7.653 -4.573 -4.759 1.00 80.75 206 THR A CA 1
ATOM 1651 C C . THR A 1 206 ? 7.362 -5.895 -4.074 1.00 80.75 206 THR A C 1
ATOM 1653 O O . THR A 1 206 ? 8.127 -6.843 -4.255 1.00 80.75 206 THR A O 1
ATOM 1656 N N . TRP A 1 207 ? 6.285 -5.941 -3.293 1.00 76.88 207 TRP A N 1
ATOM 1657 C CA . TRP A 1 207 ? 5.928 -7.068 -2.433 1.00 76.88 207 TRP A CA 1
ATOM 1658 C C . TRP A 1 207 ? 4.524 -7.581 -2.762 1.00 76.88 207 TRP A C 1
ATOM 1660 O O . TRP A 1 207 ? 3.635 -6.788 -3.073 1.00 76.88 207 TRP A O 1
ATOM 1670 N N . GLU A 1 208 ? 4.326 -8.890 -2.642 1.00 74.56 208 GLU A N 1
ATOM 1671 C CA . GLU A 1 208 ? 3.011 -9.540 -2.602 1.00 74.56 208 GLU A CA 1
ATOM 1672 C C . GLU A 1 208 ? 2.758 -10.052 -1.178 1.00 74.56 208 GLU A C 1
ATOM 1674 O O . GLU A 1 208 ? 3.617 -10.726 -0.599 1.00 74.56 208 GLU A O 1
ATOM 1679 N N . LEU A 1 209 ? 1.621 -9.633 -0.607 1.00 67.94 209 LEU A N 1
ATOM 1680 C CA . LEU A 1 209 ? 1.236 -9.810 0.800 1.00 67.94 209 LEU A CA 1
ATOM 1681 C C . LEU A 1 209 ? 0.262 -10.972 1.000 1.00 67.94 209 LEU A C 1
ATOM 1683 O O . LEU A 1 209 ? -0.647 -11.117 0.153 1.00 67.94 209 LEU A O 1
#

Foldseek 3Di:
DVVVCCVVPNDCVVPDQDPVNVVVVVLVVQQPDPVCSPVSSVVVVVVVVVVVVVLVVCVVPPPDDKDFADKDKDQDPCVPVQVLVLLVVLVPDPVCVVVLVVQLVVLCVVDPPDDPVVSVVCSSVCVLVVQLVVVVPDDDDDPVSNVSNPGDDSTKMKTQWIDDPNQIAGAPVSCVVDPDNRQKDKDWDQDPVRDTDIDIDGHNIDIDD